Protein AF-A0A3Q1EG96-F1 (afdb_monomer_lite)

Secondary structure (DSSP, 8-state):
-PPPHHHHHHHHHHHHHHHHHHHHHHHHTT-TTHHHHHHHHHHHHHHHHHS------------STTEEEPPHHHHHHHHHHHHHHHHHHGGG-SS-HHHHHHHHHHHHHHHHHHHTT-EEE---THHHHHHHHHHHHHHHHHHHHHHHHHHHHHHHHHHHHHHHHHHHHHHHHHHHHHHHHHHHHHHHHHHHHHHHHHHHTS----------S---HHHHHHHHS-HHHHHHHHHHHHHHHHTSHHHHHHHHHHHHHHHHHHHHHHHT--

InterPro domains:
  IPR025212 Centromere protein Q [PF13094] (110-242)
  IPR025212 Centromere protein Q [PTHR31345] (56-263)

Structure (mmCIF, N/CA/C/O backbone):
data_AF-A0A3Q1EG96-F1
#
_entry.id   AF-A0A3Q1EG96-F1
#
loop_
_atom_site.group_PDB
_atom_site.id
_atom_site.type_symbol
_atom_site.label_atom_id
_atom_site.label_alt_id
_atom_site.label_comp_id
_atom_site.label_asym_id
_atom_site.label_entity_id
_atom_site.label_seq_id
_atom_site.pdbx_PDB_ins_code
_atom_site.Cartn_x
_atom_site.Cartn_y
_atom_site.Cartn_z
_atom_site.occupancy
_atom_site.B_iso_or_equiv
_atom_site.auth_seq_id
_atom_site.auth_comp_id
_atom_site.auth_asym_id
_atom_site.auth_atom_id
_atom_site.pdbx_PDB_model_num
ATOM 1 N N . MET A 1 1 ? 42.325 -22.793 -62.038 1.00 38.53 1 MET A N 1
ATOM 2 C CA . MET A 1 1 ? 40.953 -22.587 -61.518 1.00 38.53 1 MET A CA 1
ATOM 3 C C . MET A 1 1 ? 40.983 -21.529 -60.415 1.00 38.53 1 MET A C 1
ATOM 5 O O . MET A 1 1 ? 41.552 -21.807 -59.362 1.00 38.53 1 MET A O 1
ATOM 9 N N . PRO A 1 2 ? 40.472 -20.304 -60.641 1.00 40.88 2 PRO A N 1
ATOM 10 C CA . PRO A 1 2 ? 40.506 -19.242 -59.638 1.00 40.88 2 PRO A CA 1
ATOM 11 C C . PRO A 1 2 ? 39.458 -19.496 -58.541 1.00 40.88 2 PRO A C 1
ATOM 13 O O . PRO A 1 2 ? 38.281 -19.722 -58.816 1.00 40.88 2 PRO A O 1
ATOM 16 N N . ARG A 1 3 ? 39.907 -19.496 -57.282 1.00 44.97 3 ARG A N 1
ATOM 17 C CA . ARG A 1 3 ? 39.090 -19.759 -56.087 1.00 44.97 3 ARG A CA 1
ATOM 18 C C . ARG A 1 3 ? 38.140 -18.575 -55.834 1.00 44.97 3 ARG A C 1
ATOM 20 O O . ARG A 1 3 ? 38.565 -17.423 -55.861 1.00 44.97 3 ARG A O 1
ATOM 27 N N . ASN A 1 4 ? 36.857 -18.855 -55.593 1.00 40.12 4 ASN A N 1
ATOM 28 C CA . ASN A 1 4 ? 35.793 -17.854 -55.452 1.00 40.12 4 ASN A CA 1
ATOM 29 C C . ASN A 1 4 ? 36.088 -16.840 -54.306 1.00 40.12 4 ASN A C 1
ATOM 31 O O . ASN A 1 4 ? 36.227 -17.259 -53.150 1.00 40.12 4 ASN A O 1
ATOM 35 N N . PRO A 1 5 ? 36.129 -15.514 -54.567 1.00 45.25 5 PRO A N 1
ATOM 36 C CA . PRO A 1 5 ? 36.445 -14.479 -53.567 1.00 45.25 5 PRO A CA 1
ATOM 37 C C . PRO A 1 5 ? 35.467 -14.402 -52.384 1.00 45.25 5 PRO A C 1
ATOM 39 O O . PRO A 1 5 ? 35.817 -13.877 -51.324 1.00 45.25 5 PRO A O 1
ATOM 42 N N . GLN A 1 6 ? 34.241 -14.906 -52.558 1.00 42.41 6 GLN A N 1
ATOM 43 C CA . GLN A 1 6 ? 33.231 -15.023 -51.500 1.00 42.41 6 GLN A CA 1
ATOM 44 C C . GLN A 1 6 ? 33.576 -16.140 -50.510 1.00 42.41 6 GLN A C 1
ATOM 46 O O . GLN A 1 6 ? 33.341 -16.003 -49.312 1.00 42.41 6 GLN A O 1
ATOM 51 N N . GLN A 1 7 ? 34.185 -17.222 -50.996 1.00 41.88 7 GLN A N 1
ATOM 52 C CA . GLN A 1 7 ? 34.560 -18.370 -50.178 1.00 41.88 7 GLN A CA 1
ATOM 53 C C . GLN A 1 7 ? 35.776 -18.031 -49.312 1.00 41.88 7 GLN A C 1
ATOM 55 O O . GLN A 1 7 ? 35.733 -18.239 -48.110 1.00 41.88 7 GLN A O 1
ATOM 60 N N . HIS A 1 8 ? 36.775 -17.336 -49.869 1.00 41.62 8 HIS A N 1
ATOM 61 C CA . HIS A 1 8 ? 37.927 -16.838 -49.104 1.00 41.62 8 HIS A CA 1
ATOM 62 C C . HIS A 1 8 ? 37.542 -15.811 -48.014 1.00 41.62 8 HIS A C 1
ATOM 64 O O . HIS A 1 8 ? 38.165 -15.768 -46.956 1.00 41.62 8 HIS A O 1
ATOM 70 N N . ARG A 1 9 ? 36.492 -15.001 -48.233 1.00 50.91 9 ARG A N 1
ATOM 71 C CA . ARG A 1 9 ? 35.979 -14.045 -47.231 1.00 50.91 9 ARG A CA 1
ATOM 72 C C . ARG A 1 9 ? 35.114 -14.698 -46.152 1.00 50.91 9 ARG A C 1
ATOM 74 O O . ARG A 1 9 ? 35.244 -14.321 -44.992 1.00 50.91 9 ARG A O 1
ATOM 81 N N . ARG A 1 10 ? 34.291 -15.693 -46.502 1.00 45.78 10 ARG A N 1
ATOM 82 C CA . ARG A 1 10 ? 33.582 -16.525 -45.513 1.00 45.78 10 ARG A CA 1
ATOM 83 C C . ARG A 1 10 ? 34.555 -17.338 -44.669 1.00 45.78 10 ARG A C 1
ATOM 85 O O . ARG A 1 10 ? 34.335 -17.432 -43.469 1.00 45.78 10 ARG A O 1
ATOM 92 N N . GLU A 1 11 ? 35.637 -17.838 -45.269 1.00 44.84 11 GLU A N 1
ATOM 93 C CA . GLU A 1 11 ? 36.736 -18.470 -44.538 1.00 44.84 11 GLU A CA 1
ATOM 94 C C . GLU A 1 11 ? 37.363 -17.471 -43.567 1.00 44.84 11 GLU A C 1
ATOM 96 O O . GLU A 1 11 ? 37.440 -17.780 -42.396 1.00 44.84 11 GLU A O 1
ATOM 101 N N . LYS A 1 12 ? 37.695 -16.238 -43.980 1.00 48.66 12 LYS A N 1
ATOM 102 C CA . LYS A 1 12 ? 38.267 -15.228 -43.064 1.00 48.66 12 LYS A CA 1
ATOM 103 C C . LYS A 1 12 ? 37.341 -14.839 -41.913 1.00 48.66 12 LYS A C 1
ATOM 105 O O . LYS A 1 12 ? 37.818 -14.701 -40.795 1.00 48.66 12 LYS A O 1
ATOM 110 N N . VAL A 1 13 ? 36.039 -14.682 -42.161 1.00 47.59 13 VAL A N 1
ATOM 111 C CA . VAL A 1 13 ? 35.062 -14.382 -41.099 1.00 47.59 13 VAL A CA 1
ATOM 112 C C . VAL A 1 13 ? 34.868 -15.590 -40.186 1.00 47.59 13 VAL A C 1
ATOM 114 O O . VAL A 1 13 ? 34.828 -15.419 -38.976 1.00 47.59 13 VAL A O 1
ATOM 117 N N . ARG A 1 14 ? 34.826 -16.816 -40.725 1.00 46.44 14 ARG A N 1
ATOM 118 C CA . ARG A 1 14 ? 34.820 -18.036 -39.906 1.00 46.44 14 ARG A CA 1
ATOM 119 C C . ARG A 1 14 ? 36.108 -18.191 -39.117 1.00 46.44 14 ARG A C 1
ATOM 121 O O . ARG A 1 14 ? 36.025 -18.497 -37.945 1.00 46.44 14 ARG A O 1
ATOM 128 N N . THR A 1 15 ? 37.272 -17.938 -39.699 1.00 45.22 15 THR A N 1
ATOM 129 C CA . THR A 1 15 ? 38.565 -18.006 -39.015 1.00 45.22 15 THR A CA 1
ATOM 130 C C . THR A 1 15 ? 38.675 -16.920 -37.952 1.00 45.22 15 THR A C 1
ATOM 132 O O . THR A 1 15 ? 39.188 -17.207 -36.883 1.00 45.22 15 THR A O 1
ATOM 135 N N . ALA A 1 16 ? 38.150 -15.713 -38.180 1.00 47.41 16 ALA A N 1
ATOM 136 C CA . ALA A 1 16 ? 38.088 -14.658 -37.169 1.00 47.41 16 ALA A CA 1
ATOM 137 C C . ALA A 1 16 ? 37.092 -14.995 -36.049 1.00 47.41 16 ALA A C 1
ATOM 139 O O . ALA A 1 16 ? 37.403 -14.795 -34.882 1.00 47.41 16 ALA A O 1
ATOM 140 N N . LEU A 1 17 ? 35.937 -15.580 -36.379 1.00 44.88 17 LEU A N 1
ATOM 141 C CA . LEU A 1 17 ? 34.939 -16.030 -35.406 1.00 44.88 17 LEU A CA 1
ATOM 142 C C . LEU A 1 17 ? 35.443 -17.234 -34.595 1.00 44.88 17 LEU A C 1
ATOM 144 O O . LEU A 1 17 ? 35.243 -17.281 -33.390 1.00 44.88 17 LEU A O 1
ATOM 148 N N . VAL A 1 18 ? 36.143 -18.173 -35.236 1.00 48.72 18 VAL A N 1
ATOM 149 C CA . VAL A 1 18 ? 36.784 -19.336 -34.605 1.00 48.72 18 VAL A CA 1
ATOM 150 C C . VAL A 1 18 ? 38.008 -18.904 -33.804 1.00 48.72 18 VAL A C 1
ATOM 152 O O . VAL A 1 18 ? 38.218 -19.430 -32.723 1.00 48.72 18 VAL A O 1
ATOM 155 N N . ALA A 1 19 ? 38.783 -17.914 -34.252 1.00 45.88 19 ALA A N 1
ATOM 156 C CA . ALA A 1 19 ? 39.874 -17.333 -33.471 1.00 45.88 19 ALA A CA 1
ATOM 157 C C . ALA A 1 19 ? 39.336 -16.571 -32.254 1.00 45.88 19 ALA A C 1
ATOM 159 O O . ALA A 1 19 ? 39.845 -16.753 -31.155 1.00 45.88 19 ALA A O 1
ATOM 160 N N . PHE A 1 20 ? 38.252 -15.808 -32.412 1.00 45.97 20 PHE A N 1
ATOM 161 C CA . PHE A 1 20 ? 37.555 -15.155 -31.308 1.00 45.97 20 PHE A CA 1
ATOM 162 C C . PHE A 1 20 ? 36.972 -16.188 -30.336 1.00 45.97 20 PHE A C 1
ATOM 164 O O . PHE A 1 20 ? 37.129 -16.042 -29.128 1.00 45.97 20 PHE A O 1
ATOM 171 N N . GLN A 1 21 ? 36.378 -17.277 -30.831 1.00 46.53 21 GLN A N 1
ATOM 172 C CA . GLN A 1 21 ? 35.898 -18.382 -29.999 1.00 46.53 21 GLN A CA 1
ATOM 173 C C . GLN A 1 21 ? 37.042 -19.144 -29.316 1.00 46.53 21 GLN A C 1
ATOM 175 O O . GLN A 1 21 ? 36.914 -19.435 -28.137 1.00 46.53 21 GLN A O 1
ATOM 180 N N . CYS A 1 22 ? 38.170 -19.411 -29.981 1.00 37.94 22 CYS A N 1
ATOM 181 C CA . CYS A 1 22 ? 39.327 -20.122 -29.417 1.00 37.94 22 CYS A CA 1
ATOM 182 C C . CYS A 1 22 ? 40.116 -19.277 -28.406 1.00 37.94 22 CYS A C 1
ATOM 184 O O . CYS A 1 22 ? 40.551 -19.802 -27.380 1.00 37.94 22 CYS A O 1
ATOM 186 N N . SER A 1 23 ? 40.263 -17.971 -28.645 1.00 41.81 23 SER A N 1
ATOM 187 C CA . SER A 1 23 ? 40.834 -17.029 -27.674 1.00 41.81 23 SER A CA 1
ATOM 188 C C . SER A 1 23 ? 39.919 -16.856 -26.461 1.00 41.81 23 SER A C 1
ATOM 190 O O . SER A 1 23 ? 40.411 -16.801 -25.336 1.00 41.81 23 SER A O 1
ATOM 192 N N . ASN A 1 24 ? 38.597 -16.880 -26.661 1.00 42.44 24 ASN A N 1
ATOM 193 C CA . ASN A 1 24 ? 37.637 -16.932 -25.561 1.00 42.44 24 ASN A CA 1
ATOM 194 C C . ASN A 1 24 ? 37.626 -18.293 -24.853 1.00 42.44 24 ASN A C 1
ATOM 196 O O . ASN A 1 24 ? 37.459 -18.314 -23.642 1.00 42.44 24 ASN A O 1
ATOM 200 N N . LEU A 1 25 ? 37.869 -19.418 -25.539 1.00 40.25 25 LEU A N 1
ATOM 201 C CA . LEU A 1 25 ? 37.802 -20.766 -24.954 1.00 40.25 25 LEU A CA 1
ATOM 202 C C . LEU A 1 25 ? 38.850 -20.979 -23.855 1.00 40.25 25 LEU A C 1
ATOM 204 O O . LEU A 1 25 ? 38.574 -21.635 -22.851 1.00 40.25 25 LEU A O 1
ATOM 208 N N . LYS A 1 26 ? 40.023 -20.349 -23.993 1.00 41.91 26 LYS A N 1
ATOM 209 C CA . LYS A 1 26 ? 41.080 -20.381 -22.972 1.00 41.91 26 LYS A CA 1
ATOM 210 C C . LYS A 1 26 ? 40.700 -19.595 -21.704 1.00 41.91 26 LYS A C 1
ATOM 212 O O . LYS A 1 26 ? 41.147 -19.948 -20.618 1.00 41.91 26 LYS A O 1
ATOM 217 N N . TRP A 1 27 ? 39.812 -18.604 -21.824 1.00 39.16 27 TRP A N 1
ATOM 218 C CA . TRP A 1 27 ? 39.185 -17.885 -20.702 1.00 39.16 27 TRP A CA 1
ATOM 219 C C . TRP A 1 27 ? 37.895 -18.567 -20.198 1.00 39.16 27 TRP A C 1
ATOM 221 O O . TRP A 1 27 ? 37.571 -18.506 -19.012 1.00 39.16 27 TRP A O 1
ATOM 231 N N . MET A 1 28 ? 37.191 -19.280 -21.082 1.00 35.66 28 MET A N 1
ATOM 232 C CA . MET A 1 28 ? 35.937 -20.000 -20.827 1.00 35.66 28 MET A CA 1
ATOM 233 C C . MET A 1 28 ? 36.134 -21.196 -19.886 1.00 35.66 28 MET A C 1
ATOM 235 O O . MET A 1 28 ? 35.252 -21.495 -19.082 1.00 35.66 28 MET A O 1
ATOM 239 N N . ILE A 1 29 ? 37.313 -21.830 -19.923 1.00 41.72 29 ILE A N 1
ATOM 240 C CA . ILE A 1 29 ? 37.693 -22.909 -18.994 1.00 41.72 29 ILE A CA 1
ATOM 241 C C . ILE A 1 29 ? 37.923 -22.374 -17.567 1.00 41.72 29 ILE A C 1
ATOM 243 O O . ILE A 1 29 ? 37.699 -23.101 -16.603 1.00 41.72 29 ILE A O 1
ATOM 247 N N . CYS A 1 30 ? 38.278 -21.093 -17.399 1.00 41.34 30 CYS A N 1
ATOM 248 C CA . CYS A 1 30 ? 38.622 -20.536 -16.087 1.00 41.34 30 CYS A CA 1
ATOM 249 C C . CYS A 1 30 ? 37.442 -19.879 -15.344 1.00 41.34 30 CYS A C 1
ATOM 251 O O . CYS A 1 30 ? 37.567 -19.540 -14.167 1.00 41.34 30 CYS A O 1
ATOM 253 N N . SER A 1 31 ? 36.271 -19.684 -15.970 1.00 42.22 31 SER A N 1
ATOM 254 C CA . SER A 1 31 ? 35.147 -19.076 -15.248 1.00 42.22 31 SER A CA 1
ATOM 255 C C . SER A 1 31 ? 33.765 -19.337 -15.865 1.00 42.22 31 SER A C 1
ATOM 257 O O . SER A 1 31 ? 33.236 -18.547 -16.650 1.00 42.22 31 SER A O 1
ATOM 259 N N . LYS A 1 32 ? 33.122 -20.432 -15.431 1.00 37.28 32 LYS A N 1
ATOM 260 C CA . LYS A 1 32 ? 31.768 -20.872 -15.842 1.00 37.28 32 LYS A CA 1
ATOM 261 C C . LYS A 1 32 ? 30.668 -19.794 -15.743 1.00 37.28 32 LYS A C 1
ATOM 263 O O . LYS A 1 32 ? 29.665 -19.902 -16.439 1.00 37.28 32 LYS A O 1
ATOM 268 N N . ARG A 1 33 ? 30.836 -18.744 -14.924 1.00 43.88 33 ARG A N 1
ATOM 269 C CA . ARG A 1 33 ? 29.839 -17.663 -14.756 1.00 43.88 33 ARG A CA 1
ATOM 270 C C . ARG A 1 33 ? 29.886 -16.577 -15.838 1.00 43.88 33 ARG A C 1
ATOM 272 O O . ARG A 1 33 ? 28.854 -15.979 -16.122 1.00 43.88 33 ARG A O 1
ATOM 279 N N . TYR A 1 34 ? 31.032 -16.351 -16.481 1.00 47.06 34 TYR A N 1
ATOM 280 C CA . TYR A 1 34 ? 31.161 -15.313 -17.518 1.00 47.06 34 TYR A CA 1
ATOM 281 C C . TYR A 1 34 ? 30.605 -15.770 -18.870 1.00 47.06 34 TYR A C 1
ATOM 283 O O . TYR A 1 34 ? 30.192 -14.942 -19.678 1.00 47.06 34 TYR A O 1
ATOM 291 N N . CYS A 1 35 ? 30.509 -17.088 -19.072 1.00 44.16 35 CYS A N 1
ATOM 292 C CA . CYS A 1 35 ? 29.938 -17.686 -20.271 1.00 44.16 35 CYS A CA 1
ATOM 293 C C . CYS A 1 35 ? 28.463 -17.300 -20.452 1.00 44.16 35 CYS A C 1
ATOM 295 O O . CYS A 1 35 ? 28.059 -16.986 -21.560 1.00 44.16 35 CYS A O 1
ATOM 297 N N . LEU A 1 36 ? 27.670 -17.234 -19.377 1.00 48.78 36 LEU A N 1
ATOM 298 C CA . LEU A 1 36 ? 26.238 -16.918 -19.463 1.00 48.78 36 LEU A CA 1
ATOM 299 C C . LEU A 1 36 ? 25.965 -15.438 -19.758 1.00 48.78 36 LEU A C 1
ATOM 301 O O . LEU A 1 36 ? 25.051 -15.135 -20.516 1.00 48.78 36 LEU A O 1
ATOM 305 N N . LEU A 1 37 ? 26.773 -14.517 -19.222 1.00 50.84 37 LEU A N 1
ATOM 306 C CA . LEU A 1 37 ? 26.617 -13.080 -19.481 1.00 50.84 37 LEU A CA 1
ATOM 307 C C . LEU A 1 37 ? 27.059 -12.709 -20.895 1.00 50.84 37 LEU A C 1
ATOM 309 O O . LEU A 1 37 ? 26.336 -12.002 -21.589 1.00 50.84 37 LEU A O 1
ATOM 313 N N . PHE A 1 38 ? 28.196 -13.235 -21.358 1.00 47.66 38 PHE A N 1
ATOM 314 C CA . PHE A 1 38 ? 28.641 -13.001 -22.731 1.00 47.66 38 PHE A CA 1
ATOM 315 C C . PHE A 1 38 ? 27.724 -13.681 -23.746 1.00 47.66 38 PHE A C 1
ATOM 317 O O . PHE A 1 38 ? 27.437 -13.086 -24.776 1.00 47.66 38 PHE A O 1
ATOM 324 N N . HIS A 1 39 ? 27.208 -14.879 -23.453 1.00 48.75 39 HIS A N 1
ATOM 325 C CA . HIS A 1 39 ? 26.234 -15.538 -24.322 1.00 48.75 39 HIS A CA 1
ATOM 326 C C . HIS A 1 39 ? 24.882 -14.817 -24.307 1.00 48.75 39 HIS A C 1
ATOM 328 O O . HIS A 1 39 ? 24.279 -14.694 -25.360 1.00 48.75 39 HIS A O 1
ATOM 334 N N . SER A 1 40 ? 24.440 -14.269 -23.169 1.00 47.59 40 SER A N 1
ATOM 335 C CA . SER A 1 40 ? 23.206 -13.476 -23.072 1.00 47.59 40 SER A CA 1
ATOM 336 C C . SER A 1 40 ? 23.319 -12.134 -23.805 1.00 47.59 40 SER A C 1
ATOM 338 O O . SER A 1 40 ? 22.434 -11.785 -24.576 1.00 47.59 40 SER A O 1
ATOM 340 N N . ILE A 1 41 ? 24.442 -11.421 -23.668 1.00 51.97 41 ILE A N 1
ATOM 341 C CA . ILE A 1 41 ? 24.707 -10.170 -24.399 1.00 51.97 41 ILE A CA 1
ATOM 342 C C . ILE A 1 41 ? 24.905 -10.443 -25.898 1.00 51.97 41 ILE A C 1
ATOM 344 O O . ILE A 1 41 ? 24.392 -9.703 -26.734 1.00 51.97 41 ILE A O 1
ATOM 348 N N . PHE A 1 42 ? 25.595 -11.530 -26.259 1.00 48.16 42 PHE A N 1
ATOM 349 C CA . PHE A 1 42 ? 25.754 -11.958 -27.649 1.00 48.16 42 PHE A CA 1
ATOM 350 C C . PHE A 1 42 ? 24.418 -12.402 -28.256 1.00 48.16 42 PHE A C 1
ATOM 352 O O . PHE A 1 42 ? 24.117 -12.023 -29.380 1.00 48.16 42 PHE A O 1
ATOM 359 N N . LEU A 1 43 ? 23.575 -13.126 -27.514 1.00 50.97 43 LEU A N 1
ATOM 360 C CA . LEU A 1 43 ? 22.207 -13.447 -27.921 1.00 50.97 43 LEU A CA 1
ATOM 361 C C . LEU A 1 43 ? 21.375 -12.166 -28.050 1.00 50.97 43 LEU A C 1
ATOM 363 O O . LEU A 1 43 ? 20.716 -12.014 -29.060 1.00 50.97 43 LEU A O 1
ATOM 367 N N . LEU A 1 44 ? 21.452 -11.198 -27.136 1.00 50.59 44 LEU A N 1
ATOM 368 C CA . LEU A 1 44 ? 20.692 -9.940 -27.225 1.00 50.59 44 LEU A CA 1
ATOM 369 C C . LEU A 1 44 ? 21.128 -9.040 -28.396 1.00 50.59 44 LEU A C 1
ATOM 371 O O . LEU A 1 44 ? 20.282 -8.395 -29.012 1.00 50.59 44 LEU A O 1
ATOM 375 N N . LEU A 1 45 ? 22.420 -9.016 -28.736 1.00 51.44 45 LEU A N 1
ATOM 376 C CA . LEU A 1 45 ? 22.955 -8.214 -29.844 1.00 51.44 45 LEU A CA 1
ATOM 377 C C . LEU A 1 45 ? 22.867 -8.921 -31.206 1.00 51.44 45 LEU A C 1
ATOM 379 O O . LEU A 1 45 ? 22.701 -8.251 -32.224 1.00 51.44 45 LEU A O 1
ATOM 383 N N . PHE A 1 46 ? 22.959 -10.256 -31.246 1.00 44.16 46 PHE A N 1
ATOM 384 C CA . PHE A 1 46 ? 22.991 -11.032 -32.490 1.00 44.16 46 PHE A CA 1
ATOM 385 C C . PHE A 1 46 ? 21.732 -11.872 -32.769 1.00 44.16 46 PHE A C 1
ATOM 387 O O . PHE A 1 46 ? 21.576 -12.273 -33.919 1.00 44.16 46 PHE A O 1
ATOM 394 N N . LEU A 1 47 ? 20.782 -12.086 -31.838 1.00 41.56 47 LEU A N 1
ATOM 395 C CA . LEU A 1 47 ? 19.454 -12.639 -32.196 1.00 41.56 47 LEU A CA 1
ATOM 396 C C . LEU A 1 47 ? 18.783 -11.821 -33.299 1.00 41.56 47 LEU A C 1
ATOM 398 O O . LEU A 1 47 ? 18.317 -12.430 -34.258 1.00 41.56 47 LEU A O 1
ATOM 402 N N . PRO A 1 48 ? 18.768 -10.476 -33.241 1.00 42.03 48 PRO A N 1
ATOM 403 C CA . PRO A 1 48 ? 18.172 -9.680 -34.310 1.00 42.03 48 PRO A CA 1
ATOM 404 C C . PRO A 1 48 ? 18.936 -9.794 -35.638 1.00 42.03 48 PRO A C 1
ATOM 406 O O . PRO A 1 48 ? 18.380 -9.501 -36.690 1.00 42.03 48 PRO A O 1
ATOM 409 N N . LEU A 1 49 ? 20.209 -10.215 -35.600 1.00 38.28 49 LEU A N 1
ATOM 410 C CA . LEU A 1 49 ? 21.070 -10.364 -36.776 1.00 38.28 49 LEU A CA 1
ATOM 411 C C . LEU A 1 49 ? 21.023 -11.781 -37.381 1.00 38.28 49 LEU A C 1
ATOM 413 O O . LEU A 1 49 ? 21.309 -11.946 -38.564 1.00 38.28 49 LEU A O 1
ATOM 417 N N . ILE A 1 50 ? 20.687 -12.799 -36.579 1.00 34.09 50 ILE A N 1
ATOM 418 C CA . ILE A 1 50 ? 20.662 -14.219 -36.973 1.00 34.09 50 ILE A CA 1
ATOM 419 C C . ILE A 1 50 ? 19.220 -14.714 -37.214 1.00 34.09 50 ILE A C 1
ATOM 421 O O . ILE A 1 50 ? 19.025 -15.616 -38.026 1.00 34.09 50 ILE A O 1
ATOM 425 N N . ALA A 1 51 ? 18.201 -14.112 -36.585 1.00 30.72 51 ALA A N 1
ATOM 426 C CA . ALA A 1 51 ? 16.794 -14.515 -36.737 1.00 30.72 51 ALA A CA 1
ATOM 427 C C . ALA A 1 51 ? 16.150 -14.114 -38.084 1.00 30.72 51 ALA A C 1
ATOM 429 O O . ALA A 1 51 ? 15.055 -14.569 -38.397 1.00 30.72 51 ALA A O 1
ATOM 430 N N . GLU A 1 52 ? 16.836 -13.332 -38.919 1.00 42.50 52 GLU A N 1
ATOM 431 C CA . GLU A 1 52 ? 16.393 -12.941 -40.269 1.00 42.50 52 GLU A CA 1
ATOM 432 C C . GLU A 1 52 ? 17.123 -13.746 -41.364 1.00 42.50 52 GLU A C 1
ATOM 434 O O . GLU A 1 52 ? 17.642 -13.211 -42.342 1.00 42.50 52 GLU A O 1
ATOM 439 N N . VAL A 1 53 ? 17.182 -15.073 -41.213 1.00 32.94 53 VAL A N 1
ATOM 440 C CA . VAL A 1 53 ? 17.502 -15.977 -42.332 1.00 32.94 53 VAL A CA 1
ATOM 441 C C . VAL A 1 53 ? 16.416 -17.045 -42.440 1.00 32.94 53 VAL A C 1
ATOM 443 O O . VAL A 1 53 ? 16.610 -18.205 -42.091 1.00 32.94 53 VAL A O 1
ATOM 446 N N . SER A 1 54 ? 15.252 -16.645 -42.959 1.00 29.86 54 SER A N 1
ATOM 447 C CA . SER A 1 54 ? 14.337 -17.588 -43.615 1.00 29.86 54 SER A CA 1
ATOM 448 C C . SER A 1 54 ? 14.843 -17.890 -45.035 1.00 29.86 54 SER A C 1
ATOM 450 O O . SER A 1 54 ? 15.264 -16.967 -45.742 1.00 29.86 54 SER A O 1
ATOM 452 N N . PRO A 1 55 ? 14.817 -19.154 -45.498 1.00 36.38 55 PRO A N 1
ATOM 453 C CA . PRO A 1 55 ? 15.379 -19.539 -46.784 1.00 36.38 55 PRO A CA 1
ATOM 454 C C . PRO A 1 55 ? 14.377 -19.214 -47.896 1.00 36.38 55 PRO A C 1
ATOM 456 O O . PRO A 1 55 ? 13.615 -20.072 -48.330 1.00 36.38 55 PRO A O 1
ATOM 459 N N . SER A 1 56 ? 14.368 -17.973 -48.383 1.00 31.80 56 SER A N 1
ATOM 460 C CA . SER A 1 56 ? 13.692 -17.665 -49.647 1.00 31.80 56 SER A CA 1
ATOM 461 C C . SER A 1 56 ? 14.709 -17.615 -50.792 1.00 31.80 56 SER A C 1
ATOM 463 O O . SER A 1 56 ? 15.650 -16.827 -50.786 1.00 31.80 56 SER A O 1
ATOM 465 N N . VAL A 1 57 ? 14.532 -18.571 -51.711 1.00 31.66 57 VAL A N 1
ATOM 466 C CA . VAL A 1 57 ? 14.931 -18.668 -53.130 1.00 31.66 57 VAL A CA 1
ATOM 467 C C . VAL A 1 57 ? 16.067 -17.737 -53.615 1.00 31.66 57 VAL A C 1
ATOM 469 O O . VAL A 1 57 ? 15.951 -16.513 -53.535 1.00 31.66 57 VAL A O 1
ATOM 472 N N . PRO A 1 58 ? 17.133 -18.271 -54.255 1.00 34.75 58 PRO A N 1
ATOM 473 C CA . PRO A 1 58 ? 18.313 -17.497 -54.626 1.00 34.75 58 PRO A CA 1
ATOM 474 C C . PRO A 1 58 ? 18.036 -16.581 -55.828 1.00 34.75 58 PRO A C 1
ATOM 476 O O . PRO A 1 58 ? 18.330 -16.914 -56.975 1.00 34.75 58 PRO A O 1
ATOM 479 N N . LYS A 1 59 ? 17.521 -15.374 -55.581 1.00 35.19 59 LYS A N 1
ATOM 480 C CA . LYS A 1 59 ? 17.612 -14.285 -56.557 1.00 35.19 59 LYS A CA 1
ATOM 481 C C . LYS A 1 59 ? 18.986 -13.641 -56.431 1.00 35.19 59 LYS A C 1
ATOM 483 O O . LYS A 1 59 ? 19.323 -13.010 -55.433 1.00 35.19 59 LYS A O 1
ATOM 488 N N . LYS A 1 60 ? 19.790 -13.846 -57.473 1.00 42.22 60 LYS A N 1
ATOM 489 C CA . LYS A 1 60 ? 21.137 -13.309 -57.689 1.00 42.22 60 LYS A CA 1
ATOM 490 C C . LYS A 1 60 ? 21.079 -11.777 -57.789 1.00 42.22 60 LYS A C 1
ATOM 492 O O . LYS A 1 60 ? 21.137 -11.215 -58.877 1.00 42.22 60 LYS A O 1
ATOM 497 N N . VAL A 1 61 ? 20.919 -11.091 -56.660 1.00 37.69 61 VAL A N 1
ATOM 498 C CA . VAL A 1 61 ? 20.978 -9.629 -56.601 1.00 37.69 61 VAL A CA 1
ATOM 499 C C . VAL A 1 61 ? 22.446 -9.221 -56.544 1.00 37.69 61 VAL A C 1
ATOM 501 O O . VAL A 1 61 ? 23.188 -9.631 -55.652 1.00 37.69 61 VAL A O 1
ATOM 504 N N . LYS A 1 62 ? 22.859 -8.407 -57.520 1.00 44.22 62 LYS A N 1
ATOM 505 C CA . LYS A 1 62 ? 24.095 -7.615 -57.518 1.00 44.22 62 LYS A CA 1
ATOM 506 C C . LYS A 1 62 ? 24.075 -6.673 -56.300 1.00 44.22 62 LYS A C 1
ATOM 508 O O . LYS A 1 62 ? 23.724 -5.510 -56.409 1.00 44.22 62 LYS A O 1
ATOM 513 N N . ALA A 1 63 ? 24.371 -7.197 -55.114 1.00 45.84 63 ALA A N 1
ATOM 514 C CA . ALA A 1 63 ? 24.279 -6.490 -53.835 1.00 45.84 63 ALA A CA 1
ATOM 515 C C . ALA A 1 63 ? 25.665 -6.142 -53.272 1.00 45.84 63 ALA A C 1
ATOM 517 O O . ALA A 1 63 ? 25.865 -6.153 -52.060 1.00 45.84 63 ALA A O 1
ATOM 518 N N . GLN A 1 64 ? 26.649 -5.901 -54.141 1.00 48.06 64 GLN A N 1
ATOM 519 C CA . GLN A 1 64 ? 28.017 -5.594 -53.719 1.00 48.06 64 GLN A CA 1
ATOM 520 C C . GLN A 1 64 ? 28.292 -4.078 -53.646 1.00 48.06 64 GLN A C 1
ATOM 522 O O . GLN A 1 64 ? 29.211 -3.682 -52.935 1.00 48.06 64 GLN A O 1
ATOM 527 N N . ASP A 1 65 ? 27.454 -3.239 -54.269 1.00 49.00 65 ASP A N 1
ATOM 528 C CA . ASP A 1 65 ? 27.725 -1.797 -54.433 1.00 49.00 65 ASP A CA 1
ATOM 529 C C . ASP A 1 65 ? 27.210 -0.885 -53.300 1.00 49.00 65 ASP A C 1
ATOM 531 O O . ASP A 1 65 ? 27.591 0.278 -53.241 1.00 49.00 65 ASP A O 1
ATOM 535 N N . ASN A 1 66 ? 26.411 -1.386 -52.346 1.00 60.59 66 ASN A N 1
ATOM 536 C CA . ASN A 1 66 ? 25.780 -0.551 -51.300 1.00 60.59 66 ASN A CA 1
ATOM 537 C C . ASN A 1 66 ? 26.250 -0.854 -49.861 1.00 60.59 66 ASN A C 1
ATOM 539 O O . ASN A 1 66 ? 25.524 -0.606 -48.894 1.00 60.59 66 ASN A O 1
ATOM 543 N N . TRP A 1 67 ? 27.447 -1.418 -49.699 1.00 71.25 67 TRP A N 1
ATOM 544 C CA . TRP A 1 67 ? 28.035 -1.685 -48.381 1.00 71.25 67 TRP A CA 1
ATOM 545 C C . TRP A 1 67 ? 28.834 -0.470 -47.919 1.00 71.25 67 TRP A C 1
ATOM 547 O O . TRP A 1 67 ? 29.834 -0.110 -48.542 1.00 71.25 67 TRP A O 1
ATOM 557 N N . LYS A 1 68 ? 28.402 0.155 -46.824 1.00 69.56 68 LYS A N 1
ATOM 558 C CA . LYS A 1 68 ? 29.060 1.332 -46.247 1.00 69.56 68 LYS A CA 1
ATOM 559 C C . LYS A 1 68 ? 29.886 0.911 -45.033 1.00 69.56 68 LYS A C 1
ATOM 561 O O . LYS A 1 68 ? 29.587 -0.091 -44.387 1.00 69.56 68 LYS A O 1
ATOM 566 N N . LEU A 1 69 ? 30.956 1.649 -44.745 1.00 76.19 69 LEU A N 1
ATOM 567 C CA . LEU A 1 69 ? 31.652 1.521 -43.461 1.00 76.19 69 LEU A CA 1
ATOM 568 C C . LEU A 1 69 ? 30.666 1.807 -42.325 1.00 76.19 69 LEU A C 1
ATOM 570 O O . LEU A 1 69 ? 29.718 2.576 -42.521 1.00 76.19 69 LEU A O 1
ATOM 574 N N . ILE A 1 70 ? 30.881 1.186 -41.163 1.00 74.19 70 ILE A N 1
ATOM 575 C CA . ILE A 1 70 ? 30.044 1.446 -39.989 1.00 74.19 70 ILE A CA 1
ATOM 576 C C . ILE A 1 70 ? 30.022 2.964 -39.722 1.00 74.19 70 ILE A C 1
ATOM 578 O O . ILE A 1 70 ? 31.086 3.581 -39.601 1.00 74.19 70 ILE A O 1
ATOM 582 N N . PRO A 1 71 ? 28.833 3.592 -39.651 1.00 76.12 71 PRO A N 1
ATOM 583 C CA . PRO A 1 71 ? 28.720 5.002 -39.311 1.00 76.12 71 PRO A CA 1
ATOM 584 C C . PRO A 1 71 ? 29.339 5.289 -37.939 1.00 76.12 71 PRO A C 1
ATOM 586 O O . PRO A 1 71 ? 29.121 4.538 -36.988 1.00 76.12 71 PRO A O 1
ATOM 589 N N . ARG A 1 72 ? 30.052 6.416 -37.807 1.00 77.12 72 ARG A N 1
ATOM 590 C CA . ARG A 1 72 ? 30.651 6.844 -36.527 1.00 77.12 72 ARG A CA 1
ATOM 591 C C . ARG A 1 72 ? 29.674 6.816 -35.339 1.00 77.12 72 ARG A C 1
ATOM 593 O O . ARG A 1 72 ? 30.077 6.291 -34.308 1.00 77.12 72 ARG A O 1
ATOM 600 N N . PRO A 1 73 ? 28.403 7.258 -35.465 1.00 76.69 73 PRO A N 1
ATOM 601 C CA . PRO A 1 73 ? 27.445 7.184 -34.358 1.00 76.69 73 PRO A CA 1
ATOM 602 C C . PRO A 1 73 ? 27.207 5.760 -33.840 1.00 76.69 73 PRO A C 1
ATOM 604 O O . PRO A 1 73 ? 27.049 5.557 -32.641 1.00 76.69 73 PRO A O 1
ATOM 607 N N . SER A 1 74 ? 27.224 4.757 -34.722 1.00 75.25 74 SER A N 1
ATOM 608 C CA . SER A 1 74 ? 27.070 3.352 -34.335 1.00 75.25 74 SER A CA 1
ATOM 609 C C . SER A 1 74 ? 28.303 2.819 -33.600 1.00 75.25 74 SER A C 1
ATOM 611 O O . SER A 1 74 ? 28.160 2.025 -32.676 1.00 75.25 74 SER A O 1
ATOM 613 N N . ILE A 1 75 ? 29.504 3.279 -33.970 1.00 80.69 75 ILE A N 1
ATOM 614 C CA . ILE A 1 75 ? 30.754 2.950 -33.263 1.00 80.69 75 ILE A CA 1
ATOM 615 C C . ILE A 1 75 ? 30.747 3.579 -31.866 1.00 80.69 75 ILE A C 1
ATOM 617 O O . ILE A 1 75 ? 31.053 2.896 -30.897 1.00 80.69 75 ILE A O 1
ATOM 621 N N . THR A 1 76 ? 30.327 4.841 -31.744 1.00 82.31 76 THR A N 1
ATOM 622 C CA . THR A 1 76 ? 30.199 5.529 -30.449 1.00 82.31 76 THR A CA 1
ATOM 623 C C . THR A 1 76 ? 29.154 4.870 -29.544 1.00 82.31 76 THR A C 1
ATOM 625 O O . THR A 1 76 ? 29.376 4.720 -28.344 1.00 82.31 76 THR A O 1
ATOM 628 N N . ALA A 1 77 ? 28.027 4.420 -30.105 1.00 77.94 77 ALA A N 1
ATOM 629 C CA . ALA A 1 77 ? 27.027 3.663 -29.352 1.00 77.94 77 ALA A CA 1
ATOM 630 C C . ALA A 1 77 ? 27.589 2.322 -28.847 1.00 77.94 77 ALA A C 1
ATOM 632 O O . ALA A 1 77 ? 27.389 1.963 -27.689 1.00 77.94 77 ALA A O 1
ATOM 633 N N . LEU A 1 78 ? 28.331 1.604 -29.696 1.00 81.31 78 LEU A N 1
ATOM 634 C CA . LEU A 1 78 ? 29.000 0.357 -29.326 1.00 81.31 78 LEU A CA 1
ATOM 635 C C . LEU A 1 78 ? 30.047 0.577 -28.227 1.00 81.31 78 LEU A C 1
ATOM 637 O O . LEU A 1 78 ? 30.096 -0.194 -27.274 1.00 81.31 78 LEU A O 1
ATOM 641 N N . GLU A 1 79 ? 30.829 1.650 -28.323 1.00 86.56 79 GLU A N 1
ATOM 642 C CA . GLU A 1 79 ? 31.779 2.064 -27.290 1.00 86.56 79 GLU A CA 1
ATOM 643 C C . GLU A 1 79 ? 31.082 2.309 -25.947 1.00 86.56 79 GLU A C 1
ATOM 645 O O . GLU A 1 79 ? 31.481 1.721 -24.946 1.00 86.56 79 GLU A O 1
ATOM 650 N N . SER A 1 80 ? 29.978 3.065 -25.944 1.00 84.75 80 SER A N 1
ATOM 651 C CA . SER A 1 80 ? 29.201 3.348 -24.728 1.00 84.75 80 SER A CA 1
ATOM 652 C C . SER A 1 80 ? 28.636 2.075 -24.084 1.00 84.75 80 SER A C 1
ATOM 654 O O . SER A 1 80 ? 28.669 1.920 -22.865 1.00 84.75 80 SER A O 1
ATOM 656 N N . ILE A 1 81 ? 28.147 1.128 -24.892 1.00 82.62 81 ILE A N 1
ATOM 657 C CA . ILE A 1 81 ? 27.657 -0.172 -24.404 1.00 82.62 81 ILE A CA 1
ATOM 658 C C . ILE A 1 81 ? 28.800 -0.985 -23.783 1.00 82.62 81 ILE A C 1
ATOM 660 O O . ILE A 1 81 ? 28.626 -1.585 -22.720 1.00 82.62 81 ILE A O 1
ATOM 664 N N . MET A 1 82 ? 29.970 -1.012 -24.426 1.00 81.88 82 MET A N 1
ATOM 665 C CA . MET A 1 82 ? 31.141 -1.720 -23.907 1.00 81.88 82 MET A CA 1
ATOM 666 C C . MET A 1 82 ? 31.665 -1.081 -22.620 1.00 81.88 82 MET A C 1
ATOM 668 O O . MET A 1 82 ? 32.009 -1.810 -21.695 1.00 81.88 82 MET A O 1
ATOM 672 N N . ASP A 1 83 ? 31.656 0.247 -22.517 1.00 85.56 83 ASP A N 1
ATOM 673 C CA . ASP A 1 83 ? 32.032 0.962 -21.296 1.00 85.56 83 ASP A CA 1
ATOM 674 C C . ASP A 1 83 ? 31.096 0.628 -20.132 1.00 85.56 83 ASP A C 1
ATOM 676 O O . ASP A 1 83 ? 31.563 0.302 -19.039 1.00 85.56 83 ASP A O 1
ATOM 680 N N . LEU A 1 84 ? 29.782 0.596 -20.370 1.00 83.38 84 LEU A N 1
ATOM 681 C CA . LEU A 1 84 ? 28.808 0.154 -19.369 1.00 83.38 84 LEU A CA 1
ATOM 682 C C . LEU A 1 84 ? 29.025 -1.310 -18.960 1.00 83.38 84 LEU A C 1
ATOM 684 O O . LEU A 1 84 ? 28.952 -1.635 -17.775 1.00 83.38 84 LEU A O 1
ATOM 688 N N . ALA A 1 85 ? 29.339 -2.196 -19.908 1.00 78.62 85 ALA A N 1
ATOM 689 C CA . ALA A 1 85 ? 29.634 -3.598 -19.615 1.00 78.62 85 ALA A CA 1
ATOM 690 C C . ALA A 1 85 ? 30.924 -3.763 -18.791 1.00 78.62 85 ALA A C 1
ATOM 692 O O . ALA A 1 85 ? 30.974 -4.581 -17.868 1.00 78.62 85 ALA A O 1
ATOM 693 N N . ILE A 1 86 ? 31.961 -2.972 -19.072 1.00 82.19 86 ILE A N 1
ATOM 694 C CA . ILE A 1 86 ? 33.192 -2.939 -18.272 1.00 82.19 86 ILE A CA 1
ATOM 695 C C . ILE A 1 86 ? 32.868 -2.439 -16.858 1.00 82.19 86 ILE A C 1
ATOM 697 O O . ILE A 1 86 ? 33.178 -3.122 -15.883 1.00 82.19 86 ILE A O 1
ATOM 701 N N . LEU A 1 87 ? 32.152 -1.321 -16.724 1.00 82.19 87 LEU A N 1
ATOM 702 C CA . LEU A 1 87 ? 31.752 -0.775 -15.422 1.00 82.19 87 LEU A CA 1
ATOM 703 C C . LEU A 1 87 ? 30.887 -1.743 -14.606 1.00 82.19 87 LEU A C 1
ATOM 705 O O . LEU A 1 87 ? 31.066 -1.836 -13.396 1.00 82.19 87 LEU A O 1
ATOM 709 N N . ALA A 1 88 ? 30.001 -2.505 -15.247 1.00 81.12 88 ALA A N 1
ATOM 710 C CA . ALA A 1 88 ? 29.185 -3.513 -14.576 1.00 81.12 88 ALA A CA 1
ATOM 711 C C . ALA A 1 88 ? 29.997 -4.746 -14.140 1.00 81.12 88 ALA A C 1
ATOM 713 O O . ALA A 1 88 ? 29.654 -5.389 -13.149 1.00 81.12 88 ALA A O 1
ATOM 714 N N . THR A 1 89 ? 31.077 -5.085 -14.853 1.00 75.19 89 THR A N 1
ATOM 715 C CA . THR A 1 89 ? 31.877 -6.300 -14.605 1.00 75.19 89 THR A CA 1
ATOM 716 C C . THR A 1 89 ? 33.028 -6.106 -13.617 1.00 75.19 89 THR A C 1
ATOM 718 O O . THR A 1 89 ? 33.402 -7.059 -12.928 1.00 75.19 89 THR A O 1
ATOM 721 N N . LEU A 1 90 ? 33.568 -4.892 -13.485 1.00 76.19 90 LEU A N 1
ATOM 722 C CA . LEU A 1 90 ? 34.662 -4.581 -12.555 1.00 76.19 90 LEU A CA 1
ATOM 723 C C . LEU A 1 90 ? 34.315 -4.782 -11.064 1.00 76.19 90 LEU A C 1
ATOM 725 O O . LEU A 1 90 ? 35.151 -5.328 -10.337 1.00 76.19 90 LEU A O 1
ATOM 729 N N . PRO A 1 91 ? 33.113 -4.423 -10.569 1.00 75.56 91 PRO A N 1
ATOM 730 C CA . PRO A 1 91 ? 32.726 -4.649 -9.175 1.00 75.56 91 PRO A CA 1
ATOM 731 C C . PRO A 1 91 ? 32.641 -6.131 -8.791 1.00 75.56 91 PRO A C 1
ATOM 733 O O . PRO A 1 91 ? 32.834 -6.472 -7.627 1.00 75.56 91 PRO A O 1
ATOM 736 N N . LEU A 1 92 ? 32.398 -7.018 -9.764 1.00 73.69 92 LEU A N 1
ATOM 737 C CA . LEU A 1 92 ? 32.302 -8.468 -9.557 1.00 73.69 92 LEU A CA 1
ATOM 738 C C . LEU A 1 92 ? 33.672 -9.139 -9.333 1.00 73.69 92 LEU A C 1
ATOM 740 O O . LEU A 1 92 ? 33.725 -10.309 -8.947 1.00 73.69 92 LEU A O 1
ATOM 744 N N . ARG A 1 93 ? 34.787 -8.430 -9.560 1.00 68.06 93 ARG A N 1
ATOM 745 C CA . ARG A 1 93 ? 36.150 -8.928 -9.317 1.00 68.06 93 ARG A CA 1
ATOM 746 C C . ARG A 1 93 ? 36.612 -8.564 -7.902 1.00 68.06 93 ARG A C 1
ATOM 748 O O . ARG A 1 93 ? 36.622 -7.394 -7.522 1.00 68.06 93 ARG A O 1
ATOM 755 N N . ARG A 1 94 ? 36.999 -9.581 -7.116 1.00 61.72 94 ARG A N 1
ATOM 756 C CA . ARG A 1 94 ? 37.437 -9.432 -5.711 1.00 61.72 94 ARG A CA 1
ATOM 757 C C . ARG A 1 94 ? 38.873 -8.905 -5.562 1.00 61.72 94 ARG A C 1
ATOM 759 O O . ARG A 1 94 ? 39.162 -8.284 -4.547 1.00 61.72 94 ARG A O 1
ATOM 766 N N . THR A 1 95 ? 39.739 -9.090 -6.559 1.00 63.31 95 THR A N 1
ATOM 767 C CA . THR A 1 95 ? 41.150 -8.649 -6.569 1.00 63.31 95 THR A CA 1
ATOM 768 C C . THR A 1 95 ? 41.542 -8.099 -7.952 1.00 63.31 95 THR A C 1
ATOM 770 O O . THR A 1 95 ? 40.882 -8.413 -8.940 1.00 63.31 95 THR A O 1
ATOM 773 N N . GLU A 1 96 ? 42.568 -7.233 -8.012 1.00 66.56 96 GLU A N 1
ATOM 774 C CA . GLU A 1 96 ? 43.198 -6.711 -9.254 1.00 66.56 96 GLU A CA 1
ATOM 775 C C . GLU A 1 96 ? 42.257 -5.988 -10.243 1.00 66.56 96 GLU A C 1
ATOM 777 O O . GLU A 1 96 ? 42.323 -6.141 -11.467 1.00 66.56 96 GLU A O 1
ATOM 782 N N . LYS A 1 97 ? 41.379 -5.126 -9.712 1.00 76.44 97 LYS A N 1
ATOM 783 C CA . LYS A 1 97 ? 40.415 -4.341 -10.509 1.00 76.44 97 LYS A CA 1
ATOM 784 C C . LYS A 1 97 ? 41.081 -3.452 -11.566 1.00 76.44 97 LYS A C 1
ATOM 786 O O . LYS A 1 97 ? 40.578 -3.360 -12.679 1.00 76.44 97 LYS A O 1
ATOM 791 N N . LYS A 1 98 ? 42.213 -2.824 -11.227 1.00 79.50 98 LYS A N 1
ATOM 792 C CA . LYS A 1 98 ? 42.921 -1.879 -12.108 1.00 79.50 98 LYS A CA 1
ATOM 793 C C . LYS A 1 98 ? 43.544 -2.571 -13.325 1.00 79.50 98 LYS A C 1
ATOM 795 O O . LYS A 1 98 ? 43.406 -2.083 -14.438 1.00 79.50 98 LYS A O 1
ATOM 800 N N . GLU A 1 99 ? 44.173 -3.725 -13.122 1.00 79.81 99 GLU A N 1
ATOM 801 C CA . GLU A 1 99 ? 44.776 -4.515 -14.202 1.00 79.81 99 GLU A CA 1
ATOM 802 C C . GLU A 1 99 ? 43.708 -5.152 -15.101 1.00 79.81 99 GLU A C 1
ATOM 804 O O . GLU A 1 99 ? 43.802 -5.101 -16.327 1.00 79.81 99 GLU A O 1
ATOM 809 N N . SER A 1 100 ? 42.625 -5.653 -14.498 1.00 79.88 100 SER A N 1
ATOM 810 C CA . SER A 1 100 ? 41.469 -6.165 -15.243 1.00 79.88 100 SER A CA 1
ATOM 811 C C . SER A 1 100 ? 40.808 -5.078 -16.097 1.00 79.88 100 SER A C 1
ATOM 813 O O . SER A 1 100 ? 40.428 -5.338 -17.236 1.00 79.88 100 SER A O 1
ATOM 815 N N . GLN A 1 101 ? 40.683 -3.857 -15.571 1.00 82.19 101 GLN A N 1
ATOM 816 C CA . GLN A 1 101 ? 40.143 -2.716 -16.308 1.00 82.19 101 GLN A CA 1
ATOM 817 C C . GLN A 1 101 ? 41.034 -2.324 -17.486 1.00 82.19 101 GLN A C 1
ATOM 819 O O . GLN A 1 101 ? 40.524 -2.133 -18.587 1.00 82.19 101 GLN A O 1
ATOM 824 N N . GLU A 1 102 ? 42.349 -2.256 -17.278 1.00 86.00 102 GLU A N 1
ATOM 825 C CA . GLU A 1 102 ? 43.307 -1.956 -18.344 1.00 86.00 102 GLU A CA 1
ATOM 826 C C . GLU A 1 102 ? 43.219 -2.991 -19.472 1.00 86.00 102 GLU A C 1
ATOM 828 O O . GLU A 1 102 ? 43.085 -2.646 -20.646 1.00 86.00 102 GLU A O 1
ATOM 833 N N . HIS A 1 103 ? 43.176 -4.277 -19.118 1.00 81.81 103 HIS A N 1
ATOM 834 C CA . HIS A 1 103 ? 43.045 -5.351 -20.096 1.00 81.81 103 HIS A CA 1
ATOM 835 C C . HIS A 1 103 ? 41.730 -5.274 -20.889 1.00 81.81 103 HIS A C 1
ATOM 837 O O . HIS A 1 103 ? 41.727 -5.405 -22.117 1.00 81.81 103 HIS A O 1
ATOM 843 N N . LEU A 1 104 ? 40.609 -5.019 -20.207 1.00 83.94 104 LEU A N 1
ATOM 844 C CA . LEU A 1 104 ? 39.302 -4.848 -20.846 1.00 83.94 104 LEU A CA 1
ATOM 845 C C . LEU A 1 104 ? 39.273 -3.627 -21.776 1.00 83.94 104 LEU A C 1
ATOM 847 O O . LEU A 1 104 ? 38.723 -3.718 -22.874 1.00 83.94 104 LEU A O 1
ATOM 851 N N . ASN A 1 105 ? 39.915 -2.524 -21.389 1.00 86.38 105 ASN A N 1
ATOM 852 C CA . ASN A 1 105 ? 40.025 -1.319 -22.210 1.00 86.38 105 ASN A CA 1
ATOM 853 C C . ASN A 1 105 ? 40.867 -1.550 -23.471 1.00 86.38 105 ASN A C 1
ATOM 855 O O . ASN A 1 105 ? 40.478 -1.124 -24.559 1.00 86.38 105 ASN A O 1
ATOM 859 N N . ILE A 1 106 ? 41.984 -2.277 -23.364 1.00 84.50 106 ILE A N 1
ATOM 860 C CA . ILE A 1 106 ? 42.804 -2.654 -24.524 1.00 84.50 106 ILE A CA 1
ATOM 861 C C . ILE A 1 106 ? 41.982 -3.498 -25.507 1.00 84.50 106 ILE A C 1
ATOM 863 O O . ILE A 1 106 ? 42.001 -3.246 -26.716 1.00 84.50 106 ILE A O 1
ATOM 867 N N . MET A 1 107 ? 41.220 -4.474 -25.003 1.00 82.00 107 MET A N 1
ATOM 868 C CA . MET A 1 107 ? 40.340 -5.294 -25.841 1.00 82.00 107 MET A CA 1
ATOM 869 C C . MET A 1 107 ? 39.213 -4.476 -26.474 1.00 82.00 107 MET A C 1
ATOM 871 O O . MET A 1 107 ? 38.952 -4.648 -27.666 1.00 82.00 107 MET A O 1
ATOM 875 N N . LYS A 1 108 ? 38.593 -3.559 -25.716 1.00 85.19 108 LYS A N 1
ATOM 876 C CA . LYS A 1 108 ? 37.588 -2.613 -26.223 1.00 85.19 108 LYS A CA 1
ATOM 877 C C . LYS A 1 108 ? 38.140 -1.838 -27.414 1.00 85.19 108 LYS A C 1
ATOM 879 O O . LYS A 1 108 ? 37.563 -1.882 -28.496 1.00 85.19 108 LYS A O 1
ATOM 884 N N . ASN A 1 109 ? 39.293 -1.197 -27.242 1.00 86.69 109 ASN A N 1
ATOM 885 C CA . ASN A 1 109 ? 39.898 -0.349 -28.267 1.00 86.69 109 ASN A CA 1
ATOM 886 C C . ASN A 1 109 ? 40.279 -1.143 -29.524 1.00 86.69 109 ASN A C 1
ATOM 888 O O . ASN A 1 109 ? 40.026 -0.690 -30.641 1.00 86.69 109 ASN A O 1
ATOM 892 N N . ARG A 1 110 ? 40.826 -2.355 -29.362 1.00 84.88 110 ARG A N 1
ATOM 893 C CA . ARG A 1 110 ? 41.147 -3.239 -30.492 1.00 84.88 110 ARG A CA 1
ATOM 894 C C . ARG A 1 110 ? 39.895 -3.645 -31.267 1.00 84.88 110 ARG A C 1
ATOM 896 O O . ARG A 1 110 ? 39.880 -3.572 -32.492 1.00 84.88 110 ARG A O 1
ATOM 903 N N . PHE A 1 111 ? 38.843 -4.035 -30.558 1.00 81.06 111 PHE A N 1
ATOM 904 C CA . PHE A 1 111 ? 37.584 -4.439 -31.170 1.00 81.06 111 PHE A CA 1
ATOM 905 C C . PHE A 1 111 ? 36.892 -3.277 -31.895 1.00 81.06 111 PHE A C 1
ATOM 907 O O . PHE A 1 111 ? 36.430 -3.447 -33.023 1.00 81.06 111 PHE A O 1
ATOM 914 N N . LEU A 1 112 ? 36.874 -2.079 -31.303 1.00 83.00 112 LEU A N 1
ATOM 915 C CA . LEU A 1 112 ? 36.331 -0.882 -31.950 1.00 83.00 112 LEU A CA 1
ATOM 916 C C . LEU A 1 112 ? 37.122 -0.509 -33.214 1.00 83.00 112 LEU A C 1
ATOM 918 O O . LEU A 1 112 ? 36.520 -0.139 -34.223 1.00 83.00 112 LEU A O 1
ATOM 922 N N . ALA A 1 113 ? 38.450 -0.671 -33.201 1.00 83.81 113 ALA A N 1
ATOM 923 C CA . ALA A 1 113 ? 39.300 -0.440 -34.369 1.00 83.81 113 ALA A CA 1
ATOM 924 C C . ALA A 1 113 ? 39.024 -1.430 -35.515 1.00 83.81 113 ALA A C 1
ATOM 926 O O . ALA A 1 113 ? 39.052 -1.042 -36.686 1.00 83.81 113 ALA A O 1
ATOM 927 N N . GLU A 1 114 ? 38.726 -2.692 -35.198 1.00 78.44 114 GLU A N 1
ATOM 928 C CA . GLU A 1 114 ? 38.286 -3.684 -36.186 1.00 78.44 114 GLU A CA 1
ATOM 929 C C . GL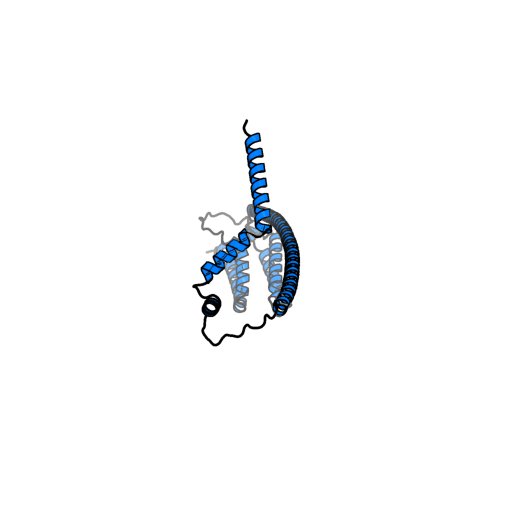U A 1 114 ? 36.883 -3.357 -36.711 1.00 78.44 114 GLU A C 1
ATOM 931 O O . GLU A 1 114 ? 36.666 -3.352 -37.923 1.00 78.44 114 GLU A O 1
ATOM 936 N N . CYS A 1 115 ? 35.952 -2.985 -35.827 1.00 74.12 115 CYS A N 1
ATOM 937 C CA . CYS A 1 115 ? 34.595 -2.582 -36.200 1.00 74.12 115 CYS A CA 1
ATOM 938 C C . CYS A 1 115 ? 34.582 -1.367 -37.135 1.00 74.12 115 CYS A C 1
ATOM 940 O O . CYS A 1 115 ? 33.818 -1.343 -38.098 1.00 74.12 115 CYS A O 1
ATOM 942 N N . ALA A 1 116 ? 35.473 -0.398 -36.923 1.00 79.50 116 ALA A N 1
ATOM 943 C CA . ALA A 1 116 ? 35.611 0.766 -37.795 1.00 79.50 116 ALA A CA 1
ATOM 944 C C . ALA A 1 116 ? 35.980 0.405 -39.247 1.00 79.50 116 ALA A C 1
ATOM 946 O O . ALA A 1 116 ? 35.695 1.177 -40.160 1.00 79.50 116 ALA A O 1
ATOM 947 N N . GLN A 1 117 ? 36.588 -0.764 -39.474 1.00 79.81 117 GLN A N 1
ATOM 948 C CA . GLN A 1 117 ? 36.980 -1.253 -40.799 1.00 79.81 117 GLN A CA 1
ATOM 949 C C . GLN A 1 117 ? 35.943 -2.202 -41.417 1.00 79.81 117 GLN A C 1
ATOM 951 O O . GLN A 1 117 ? 36.029 -2.529 -42.607 1.00 79.81 117 GLN A O 1
ATOM 956 N N . LEU A 1 118 ? 34.950 -2.643 -40.639 1.00 75.75 118 LEU A N 1
ATOM 957 C CA . LEU A 1 118 ? 33.887 -3.509 -41.129 1.00 75.75 118 LEU A CA 1
ATOM 958 C C . LEU A 1 118 ? 32.951 -2.730 -42.056 1.00 75.75 118 LEU A C 1
ATOM 960 O O . LEU A 1 118 ? 32.552 -1.592 -41.805 1.00 75.75 118 LEU A O 1
ATOM 964 N N . ARG A 1 119 ? 32.582 -3.379 -43.161 1.00 72.31 119 ARG A N 1
ATOM 965 C CA . ARG A 1 119 ? 31.546 -2.880 -44.063 1.00 72.31 119 ARG A CA 1
ATOM 966 C C . ARG A 1 119 ? 30.237 -3.549 -43.692 1.00 72.31 119 ARG A C 1
ATOM 968 O O . ARG A 1 119 ? 30.177 -4.776 -43.627 1.00 72.31 119 ARG A O 1
ATOM 975 N N . VAL A 1 120 ? 29.203 -2.747 -43.493 1.00 66.69 120 VAL A N 1
ATOM 976 C CA . VAL A 1 120 ? 27.852 -3.202 -43.178 1.00 66.69 120 VAL A CA 1
ATOM 977 C C . VAL A 1 120 ? 26.893 -2.800 -44.301 1.00 66.69 120 VAL A C 1
ATOM 979 O O . VAL A 1 120 ? 27.101 -1.776 -44.966 1.00 66.69 120 VAL A O 1
ATOM 982 N N . PRO A 1 121 ? 25.848 -3.598 -44.568 1.00 65.56 121 PRO A N 1
ATOM 983 C CA . PRO A 1 121 ? 24.783 -3.184 -45.469 1.00 65.56 121 PRO A CA 1
ATOM 984 C C . PRO A 1 121 ? 24.186 -1.854 -44.992 1.00 65.56 121 PRO A C 1
ATOM 986 O O . PRO A 1 121 ? 23.906 -1.699 -43.804 1.00 65.56 121 PRO A O 1
ATOM 989 N N . ALA A 1 122 ? 23.989 -0.892 -45.899 1.00 63.31 122 ALA A N 1
ATOM 990 C CA . ALA A 1 122 ? 23.305 0.351 -45.557 1.00 63.31 122 ALA A CA 1
ATOM 991 C C . ALA A 1 122 ? 21.879 0.023 -45.081 1.00 63.31 122 ALA A C 1
ATOM 993 O O . ALA A 1 122 ? 21.026 -0.399 -45.866 1.00 63.31 122 ALA A O 1
ATOM 994 N N . GLN A 1 123 ? 21.654 0.146 -43.774 1.00 62.19 123 GLN A N 1
ATOM 995 C CA . GLN A 1 123 ? 20.401 -0.213 -43.123 1.00 62.19 123 GLN A CA 1
ATOM 996 C C . GLN A 1 123 ? 19.261 0.643 -43.693 1.00 62.19 123 GLN A C 1
ATOM 998 O O . GLN A 1 123 ? 19.367 1.867 -43.770 1.00 62.19 123 GLN A O 1
ATOM 1003 N N . LYS A 1 124 ? 18.180 -0.006 -44.143 1.00 57.84 124 LYS A N 1
ATOM 1004 C CA . LYS A 1 124 ? 17.006 0.679 -44.699 1.00 57.84 124 LYS A CA 1
ATOM 1005 C C . LYS A 1 124 ? 16.344 1.525 -43.603 1.00 57.84 124 LYS A C 1
ATOM 1007 O O . LYS A 1 124 ? 16.020 1.018 -42.533 1.00 57.84 124 LYS A O 1
ATOM 1012 N N . GLN A 1 125 ? 16.115 2.796 -43.918 1.00 53.56 125 GLN A N 1
ATOM 1013 C CA . GLN A 1 125 ? 15.586 3.870 -43.063 1.00 53.56 125 GLN A CA 1
ATOM 1014 C C . GLN A 1 125 ? 14.316 3.512 -42.259 1.00 53.56 125 GLN A C 1
ATOM 1016 O O . GLN A 1 125 ? 14.135 4.019 -41.156 1.00 53.56 125 GLN A O 1
ATOM 1021 N N . LYS A 1 126 ? 13.511 2.550 -42.733 1.00 53.47 126 LYS A N 1
ATOM 1022 C CA . LYS A 1 126 ? 12.301 2.044 -42.055 1.00 53.47 126 LYS A CA 1
ATOM 1023 C C . LYS A 1 126 ? 12.541 1.516 -40.630 1.00 53.47 126 LYS A C 1
ATOM 1025 O O . LYS A 1 126 ? 11.667 1.626 -39.782 1.00 53.47 126 LYS A O 1
ATOM 1030 N N . ASN A 1 127 ? 13.730 0.991 -40.324 1.00 56.84 127 ASN A N 1
ATOM 1031 C CA . ASN A 1 127 ? 14.014 0.451 -38.985 1.00 56.84 127 ASN A CA 1
ATOM 1032 C C . ASN A 1 127 ? 14.162 1.547 -37.909 1.00 56.84 127 ASN A C 1
ATOM 1034 O O . ASN A 1 127 ? 13.937 1.275 -36.731 1.00 56.84 127 ASN A O 1
ATOM 1038 N N . LEU A 1 128 ? 14.526 2.777 -38.294 1.00 58.12 128 LEU A N 1
ATOM 1039 C CA . LEU A 1 128 ? 14.658 3.904 -37.361 1.00 58.12 128 LEU A CA 1
ATOM 1040 C C . LEU A 1 128 ? 13.290 4.480 -36.971 1.00 58.12 128 LEU A C 1
ATOM 1042 O O . LEU A 1 128 ? 13.095 4.853 -35.816 1.00 58.12 128 LEU A O 1
ATOM 1046 N N . GLU A 1 129 ? 12.331 4.481 -37.899 1.00 59.34 129 GLU A N 1
ATOM 1047 C CA . GLU A 1 129 ? 10.946 4.908 -37.652 1.00 59.34 129 GLU A CA 1
ATOM 1048 C C . GLU A 1 129 ? 10.281 4.023 -36.585 1.00 59.34 129 GLU A C 1
ATOM 1050 O O . GLU A 1 129 ? 9.710 4.534 -35.622 1.00 59.34 129 GLU A O 1
ATOM 1055 N N . HIS A 1 130 ? 10.468 2.701 -36.669 1.00 64.62 130 HIS A N 1
ATOM 1056 C CA . HIS A 1 130 ? 9.969 1.759 -35.660 1.00 64.62 130 HIS A CA 1
ATOM 1057 C C . HIS A 1 130 ? 10.611 1.950 -34.276 1.00 64.62 130 HIS A C 1
ATOM 1059 O O . HIS A 1 130 ? 9.946 1.768 -33.256 1.00 64.62 130 HIS A O 1
ATOM 1065 N N . SER A 1 131 ? 11.891 2.335 -34.220 1.00 69.38 131 SER A N 1
ATOM 1066 C CA . SER A 1 131 ? 12.570 2.632 -32.952 1.00 69.38 131 SER A CA 1
ATOM 1067 C C . SER A 1 131 ? 12.063 3.931 -32.323 1.00 69.38 131 SER A C 1
ATOM 1069 O O . SER A 1 131 ? 11.890 3.992 -31.108 1.00 69.38 131 SER A O 1
ATOM 1071 N N . SER A 1 132 ? 11.820 4.963 -33.136 1.00 73.12 132 SER A N 1
ATOM 1072 C CA . SER A 1 132 ? 11.297 6.249 -32.664 1.00 73.12 132 SER A CA 1
ATOM 1073 C C . SER A 1 132 ? 9.870 6.112 -32.129 1.00 73.12 132 SER A C 1
ATOM 1075 O O . SER A 1 132 ? 9.573 6.605 -31.042 1.00 73.12 132 SER A O 1
ATOM 1077 N N . GLN A 1 133 ? 9.017 5.364 -32.834 1.00 75.50 133 GLN A N 1
ATOM 1078 C CA . GLN A 1 133 ? 7.653 5.089 -32.393 1.00 75.50 133 GLN A CA 1
ATOM 1079 C C . GLN A 1 133 ? 7.622 4.325 -31.061 1.00 75.50 133 GLN A C 1
ATOM 1081 O O . GLN A 1 133 ? 6.904 4.723 -30.145 1.00 75.50 133 GLN A O 1
ATOM 1086 N N . ARG A 1 134 ? 8.453 3.283 -30.913 1.00 75.12 134 ARG A N 1
ATOM 1087 C CA . ARG A 1 134 ? 8.553 2.527 -29.655 1.00 75.12 134 ARG A C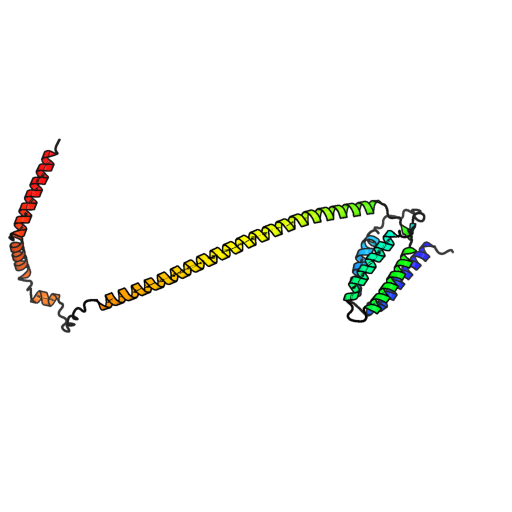A 1
ATOM 1088 C C . ARG A 1 134 ? 8.956 3.421 -28.483 1.00 75.12 134 ARG A C 1
ATOM 1090 O O . ARG A 1 134 ? 8.355 3.329 -27.420 1.00 75.12 134 ARG A O 1
ATOM 1097 N N . HIS A 1 135 ? 9.928 4.309 -28.690 1.00 78.38 135 HIS A N 1
ATOM 1098 C CA . HIS A 1 135 ? 10.358 5.237 -27.647 1.00 78.38 135 HIS A CA 1
ATOM 1099 C C . HIS A 1 135 ? 9.223 6.176 -27.217 1.00 78.38 135 HIS A C 1
ATOM 1101 O O . HIS A 1 135 ? 8.984 6.341 -26.027 1.00 78.38 135 HIS A O 1
ATOM 1107 N N . GLN A 1 136 ? 8.464 6.729 -28.168 1.00 84.56 136 GLN A N 1
ATOM 1108 C CA . GLN A 1 136 ? 7.311 7.578 -27.851 1.00 84.56 136 GLN A CA 1
ATOM 1109 C C . GLN A 1 136 ? 6.213 6.821 -27.090 1.00 84.56 136 GLN A C 1
ATOM 1111 O O . GLN A 1 136 ? 5.605 7.374 -26.173 1.00 84.56 136 GLN A O 1
ATOM 1116 N N . GLU A 1 137 ? 5.947 5.566 -27.453 1.00 83.69 137 GLU A N 1
ATOM 1117 C CA . GLU A 1 137 ? 4.991 4.712 -26.743 1.00 83.69 137 GLU A CA 1
ATOM 1118 C C . GLU A 1 137 ? 5.454 4.403 -25.311 1.00 83.69 137 GLU A C 1
ATOM 1120 O O . GLU A 1 137 ? 4.649 4.465 -24.381 1.00 83.69 137 GLU A O 1
ATOM 1125 N N . GLU A 1 138 ? 6.744 4.133 -25.108 1.00 80.81 138 GLU A N 1
ATOM 1126 C CA . GLU A 1 138 ? 7.336 3.940 -23.779 1.00 80.81 138 GLU A CA 1
ATOM 1127 C C . GLU A 1 138 ? 7.287 5.219 -22.936 1.00 80.81 138 GLU A C 1
ATOM 1129 O O . GLU A 1 138 ? 6.915 5.157 -21.765 1.00 80.81 138 GLU A O 1
ATOM 1134 N N . THR A 1 139 ? 7.564 6.390 -23.519 1.00 86.06 139 THR A N 1
ATOM 1135 C CA . THR A 1 139 ? 7.439 7.674 -22.811 1.00 86.06 139 THR A CA 1
ATOM 1136 C C . THR A 1 139 ? 6.000 7.926 -22.370 1.00 86.06 139 THR A C 1
ATOM 1138 O O . THR A 1 139 ? 5.775 8.274 -21.213 1.00 86.06 139 THR A O 1
ATOM 1141 N N . LYS A 1 140 ? 5.011 7.692 -23.244 1.00 90.81 140 LYS A N 1
ATOM 1142 C CA . LYS A 1 140 ? 3.588 7.834 -22.888 1.00 90.81 140 LYS A CA 1
ATOM 1143 C C . LYS A 1 140 ? 3.202 6.906 -21.738 1.00 90.81 140 LYS A C 1
ATOM 1145 O O . LYS A 1 140 ? 2.578 7.351 -20.781 1.00 90.81 140 LYS A O 1
ATOM 1150 N N . LYS A 1 141 ? 3.623 5.638 -21.795 1.00 89.38 141 LYS A N 1
ATOM 1151 C CA . LYS A 1 141 ? 3.397 4.674 -20.707 1.00 89.38 141 LYS A CA 1
ATOM 1152 C C . LYS A 1 141 ? 4.073 5.104 -19.408 1.00 89.38 141 LYS A C 1
ATOM 1154 O O . LYS A 1 141 ? 3.479 4.949 -18.350 1.00 89.38 141 LYS A O 1
ATOM 1159 N N . SER A 1 142 ? 5.279 5.665 -19.480 1.00 88.19 142 SER A N 1
ATOM 1160 C CA . SER A 1 142 ? 5.994 6.159 -18.302 1.00 88.19 142 SER A CA 1
ATOM 1161 C C . SER A 1 142 ? 5.299 7.354 -17.652 1.00 88.19 142 SER A C 1
ATOM 1163 O O . SER A 1 142 ? 5.301 7.440 -16.428 1.00 88.19 142 SER A O 1
ATOM 1165 N N . VAL A 1 143 ? 4.728 8.269 -18.441 1.00 93.19 143 VAL A N 1
ATOM 1166 C CA . VAL A 1 143 ? 3.986 9.426 -17.915 1.00 93.19 143 VAL A CA 1
ATOM 1167 C C . VAL A 1 143 ? 2.718 8.959 -17.209 1.00 93.19 143 VAL A C 1
ATOM 1169 O O . VAL A 1 143 ? 2.548 9.258 -16.032 1.00 93.19 143 VAL A O 1
ATOM 1172 N N . VAL A 1 144 ? 1.904 8.137 -17.878 1.00 93.88 144 VAL A N 1
ATOM 1173 C CA . VAL A 1 144 ? 0.684 7.570 -17.281 1.00 93.88 144 VAL A CA 1
ATOM 1174 C C . VAL A 1 144 ? 1.020 6.749 -16.034 1.00 93.88 144 VAL A C 1
ATOM 1176 O O . VAL A 1 144 ? 0.364 6.886 -15.010 1.00 93.88 144 VAL A O 1
ATOM 1179 N N . GLY A 1 145 ? 2.086 5.945 -16.083 1.00 91.44 145 GLY A N 1
ATOM 1180 C CA . GLY A 1 145 ? 2.557 5.178 -14.931 1.00 91.44 145 GLY A CA 1
ATOM 1181 C C . GLY A 1 145 ? 2.923 6.065 -13.738 1.00 91.44 145 GLY A C 1
ATOM 1182 O O . GLY A 1 145 ? 2.578 5.742 -12.603 1.00 91.44 145 GLY A O 1
ATOM 1183 N N . LYS A 1 146 ? 3.573 7.208 -13.985 1.00 93.94 146 LYS A N 1
ATOM 1184 C CA . LYS A 1 146 ? 3.917 8.174 -12.936 1.00 93.94 146 LYS A CA 1
ATOM 1185 C C . LYS A 1 146 ? 2.674 8.818 -12.324 1.00 93.94 146 LYS A C 1
ATOM 1187 O O . LYS A 1 146 ? 2.603 8.933 -11.108 1.00 93.94 146 LYS A O 1
ATOM 1192 N N . GLU A 1 147 ? 1.697 9.189 -13.145 1.00 95.19 147 GLU A N 1
ATOM 1193 C CA . GLU A 1 147 ? 0.416 9.722 -12.666 1.00 95.19 147 GLU A CA 1
ATOM 1194 C C . GLU A 1 147 ? -0.315 8.698 -11.791 1.00 95.19 147 GLU A C 1
ATOM 1196 O O . GLU A 1 147 ? -0.692 9.019 -10.669 1.00 95.19 147 GLU A O 1
ATOM 1201 N N . THR A 1 148 ? -0.414 7.439 -12.235 1.00 93.88 148 THR A N 1
ATOM 1202 C CA . THR A 1 148 ? -1.048 6.377 -11.436 1.00 93.88 148 THR A CA 1
ATOM 1203 C C . THR A 1 148 ? -0.321 6.098 -10.123 1.00 93.88 148 THR A C 1
ATOM 1205 O O . THR A 1 148 ? -0.961 5.773 -9.127 1.00 93.88 148 THR A O 1
ATOM 1208 N N . LEU A 1 149 ? 1.010 6.225 -10.107 1.00 95.25 149 LEU A N 1
ATOM 1209 C CA . LEU A 1 149 ? 1.805 6.014 -8.902 1.00 95.25 149 LEU A CA 1
ATOM 1210 C C . LEU A 1 149 ? 1.599 7.148 -7.894 1.00 95.25 149 LEU A C 1
ATOM 1212 O O . LEU A 1 149 ? 1.455 6.869 -6.710 1.00 95.25 149 LEU A O 1
ATOM 1216 N N . ASN A 1 150 ? 1.513 8.393 -8.367 1.00 96.19 150 ASN A N 1
ATOM 1217 C CA . ASN A 1 150 ? 1.184 9.536 -7.517 1.00 96.19 150 ASN A CA 1
ATOM 1218 C C . ASN A 1 150 ? -0.212 9.383 -6.892 1.00 96.19 150 ASN A C 1
ATOM 1220 O O . ASN A 1 150 ? -0.360 9.576 -5.692 1.00 96.19 150 ASN A O 1
ATOM 1224 N N . THR A 1 151 ? -1.223 8.981 -7.672 1.00 95.88 151 THR A N 1
ATOM 1225 C CA . THR A 1 151 ? -2.571 8.725 -7.132 1.00 95.88 151 THR A CA 1
ATOM 1226 C C . THR A 1 151 ? -2.555 7.625 -6.072 1.00 95.88 151 THR A C 1
ATOM 1228 O O . THR A 1 151 ? -3.163 7.772 -5.019 1.00 95.88 151 THR A O 1
ATOM 1231 N N . LEU A 1 152 ? -1.814 6.539 -6.309 1.00 96.62 152 LEU A N 1
ATOM 1232 C CA . LEU A 1 152 ? -1.695 5.456 -5.334 1.00 96.62 152 LEU A CA 1
ATOM 1233 C C . LEU A 1 152 ? -1.002 5.908 -4.037 1.00 96.62 152 LEU A C 1
ATOM 1235 O O . LEU A 1 152 ? -1.340 5.428 -2.957 1.00 96.62 152 LEU A O 1
ATOM 1239 N N . GLU A 1 153 ? -0.029 6.812 -4.135 1.00 96.50 153 GLU A N 1
ATOM 1240 C CA . GLU A 1 153 ? 0.639 7.401 -2.974 1.00 96.50 153 GLU A CA 1
ATOM 1241 C C . GLU A 1 153 ? -0.326 8.268 -2.149 1.00 96.50 153 GLU A C 1
ATOM 1243 O O . GLU A 1 153 ? -0.360 8.147 -0.925 1.00 96.50 153 GLU A O 1
ATOM 1248 N N . GLU A 1 154 ? -1.156 9.081 -2.805 1.00 97.25 154 GLU A N 1
ATOM 1249 C CA . GLU A 1 154 ? -2.211 9.869 -2.152 1.00 97.25 154 GLU A CA 1
ATOM 1250 C C . GLU A 1 154 ? -3.243 8.971 -1.447 1.00 97.25 154 GLU A C 1
ATOM 1252 O O . GLU A 1 154 ? -3.574 9.210 -0.282 1.00 97.25 154 GLU A O 1
ATOM 1257 N N . ASP A 1 155 ? -3.692 7.897 -2.104 1.00 96.94 155 ASP A N 1
ATOM 1258 C CA . ASP A 1 155 ? -4.612 6.914 -1.519 1.00 96.94 155 ASP A CA 1
ATOM 1259 C C . ASP A 1 155 ? -4.001 6.227 -0.288 1.00 96.94 155 ASP A C 1
ATOM 1261 O O . ASP A 1 155 ? -4.675 6.026 0.726 1.00 96.94 155 ASP A O 1
ATOM 1265 N N . LEU A 1 156 ? -2.710 5.888 -0.344 1.00 97.06 156 LEU A N 1
ATOM 1266 C CA . LEU A 1 156 ? -1.999 5.280 0.778 1.00 97.06 156 LEU A CA 1
ATOM 1267 C C . LEU A 1 156 ? -1.931 6.233 1.977 1.00 97.06 156 LEU A C 1
ATOM 1269 O O . LEU A 1 156 ? -2.201 5.813 3.103 1.00 97.06 156 LEU A O 1
ATOM 1273 N N . TRP A 1 157 ? -1.642 7.514 1.744 1.00 97.50 157 TRP A N 1
ATOM 1274 C CA . TRP A 1 157 ? -1.690 8.535 2.793 1.00 97.50 157 TRP A CA 1
ATOM 1275 C C . TRP A 1 157 ? -3.090 8.692 3.393 1.00 97.50 157 TRP A C 1
ATOM 1277 O O . TRP A 1 157 ? -3.221 8.806 4.613 1.00 97.50 157 TRP A O 1
ATOM 1287 N N . ALA A 1 158 ? -4.141 8.634 2.571 1.00 97.69 158 ALA A N 1
ATOM 1288 C CA . ALA A 1 158 ? -5.519 8.680 3.052 1.00 97.69 158 ALA A CA 1
ATOM 1289 C C . ALA A 1 158 ? -5.867 7.469 3.937 1.00 97.69 158 ALA A C 1
ATOM 1291 O O . ALA A 1 158 ? -6.490 7.629 4.990 1.00 97.69 158 ALA A O 1
ATOM 1292 N N . VAL A 1 159 ? -5.430 6.265 3.552 1.00 97.69 159 VAL A N 1
ATOM 1293 C CA . VAL A 1 159 ? -5.620 5.042 4.349 1.00 97.69 159 VAL A CA 1
ATOM 1294 C C . VAL A 1 159 ? -4.857 5.119 5.669 1.00 97.69 159 VAL A C 1
ATOM 1296 O O . VAL A 1 159 ? -5.423 4.772 6.704 1.00 97.69 159 VAL A O 1
ATOM 1299 N N . ILE A 1 160 ? -3.611 5.600 5.660 1.00 97.81 160 ILE A N 1
ATOM 1300 C CA . ILE A 1 160 ? -2.825 5.794 6.886 1.00 97.81 160 ILE A CA 1
ATOM 1301 C C . ILE A 1 160 ? -3.556 6.745 7.837 1.00 97.81 160 ILE A C 1
ATOM 1303 O O . ILE A 1 160 ? -3.794 6.377 8.983 1.00 97.81 160 ILE A O 1
ATOM 1307 N N . GLY A 1 161 ? -4.007 7.908 7.356 1.00 97.94 161 GLY A N 1
ATOM 1308 C CA . GLY A 1 161 ? -4.748 8.856 8.193 1.00 97.94 161 GLY A CA 1
ATOM 1309 C C . GLY A 1 161 ? -6.060 8.279 8.746 1.00 97.94 161 GLY A C 1
ATOM 1310 O O . GLY A 1 161 ? -6.429 8.536 9.893 1.00 97.94 161 GLY A O 1
ATOM 1311 N N . ALA A 1 162 ? -6.763 7.452 7.965 1.00 97.50 162 ALA A N 1
ATOM 1312 C CA . ALA A 1 162 ? -7.959 6.753 8.436 1.00 97.50 162 ALA A CA 1
ATOM 1313 C C . ALA A 1 162 ? -7.641 5.703 9.516 1.00 97.50 162 ALA A C 1
ATOM 1315 O O . ALA A 1 162 ? -8.395 5.574 10.485 1.00 97.50 162 ALA A O 1
ATOM 1316 N N . LEU A 1 163 ? -6.531 4.973 9.373 1.00 97.81 163 LEU A N 1
ATOM 1317 C CA . LEU A 1 163 ? -6.063 3.999 10.359 1.00 97.81 163 LEU A CA 1
ATOM 1318 C C . LEU A 1 163 ? -5.637 4.678 11.659 1.00 97.81 163 LEU A C 1
ATOM 1320 O O . LEU A 1 163 ? -6.081 4.250 12.717 1.00 97.81 163 LEU A O 1
ATOM 1324 N N . GLU A 1 164 ? -4.863 5.762 11.593 1.00 97.94 164 GLU A N 1
ATOM 1325 C CA . GLU A 1 164 ? -4.450 6.537 12.771 1.00 97.94 164 GLU A CA 1
ATOM 1326 C C . GLU A 1 164 ? -5.661 7.050 13.558 1.00 97.94 164 GLU A C 1
ATOM 1328 O O . GLU A 1 164 ? -5.744 6.873 14.773 1.00 97.94 164 GLU A O 1
ATOM 1333 N N . LYS A 1 165 ? -6.661 7.600 12.859 1.00 97.94 165 LYS A N 1
ATOM 1334 C CA . LYS A 1 165 ? -7.913 8.036 13.487 1.00 97.94 165 LYS A CA 1
ATOM 1335 C C . LYS A 1 165 ? -8.679 6.875 14.127 1.00 97.94 165 LYS A C 1
ATOM 1337 O O . LYS A 1 165 ? -9.254 7.032 15.202 1.00 97.94 165 LYS A O 1
ATOM 1342 N N . THR A 1 166 ? -8.723 5.721 13.462 1.00 97.38 166 THR A N 1
ATOM 1343 C CA . THR A 1 166 ? -9.412 4.529 13.982 1.00 97.38 166 THR A CA 1
ATOM 1344 C C . THR A 1 166 ? -8.692 3.964 15.206 1.00 97.38 166 THR A C 1
ATOM 1346 O O . THR A 1 166 ? -9.345 3.528 16.155 1.00 97.38 166 THR A O 1
ATOM 1349 N N . GLU A 1 167 ? -7.362 4.013 15.221 1.00 97.88 167 GLU A N 1
ATOM 1350 C CA . GLU A 1 167 ? -6.540 3.619 16.363 1.00 97.88 167 GLU A CA 1
ATOM 1351 C C . GLU A 1 167 ? -6.806 4.533 17.565 1.00 97.88 167 GLU A C 1
ATOM 1353 O O . GLU A 1 167 ? -7.089 4.045 18.657 1.00 97.88 167 GLU A O 1
ATOM 1358 N N . GLU A 1 168 ? -6.835 5.855 17.361 1.00 97.88 168 GLU A N 1
ATOM 1359 C CA . GLU A 1 168 ? -7.173 6.818 18.416 1.00 97.88 168 GLU A CA 1
ATOM 1360 C C . GLU A 1 168 ? -8.581 6.572 18.985 1.00 97.88 168 GLU A C 1
ATOM 1362 O O . GLU A 1 168 ? -8.779 6.542 20.204 1.00 97.88 168 GLU A O 1
ATOM 1367 N N . GLN A 1 169 ? -9.566 6.329 18.113 1.00 97.88 169 GLN A N 1
ATOM 1368 C CA . GLN A 1 169 ? -10.928 5.985 18.528 1.00 97.88 169 GLN A CA 1
ATOM 1369 C C . GLN A 1 169 ? -10.978 4.675 19.321 1.00 97.88 169 GLN A C 1
ATOM 1371 O O . GLN A 1 169 ? -11.681 4.597 20.330 1.00 97.88 169 GLN A O 1
ATOM 1376 N N . THR A 1 170 ? -10.225 3.661 18.894 1.00 97.56 170 THR A N 1
ATOM 1377 C CA . THR A 1 170 ? -10.157 2.360 19.569 1.00 97.56 170 THR A CA 1
ATOM 1378 C C . THR A 1 170 ? -9.512 2.494 20.945 1.00 97.56 170 THR A C 1
ATOM 1380 O O . THR A 1 170 ? -10.066 1.998 21.926 1.00 97.56 170 THR A O 1
ATOM 1383 N N . ALA A 1 171 ? -8.405 3.231 21.052 1.00 97.75 171 ALA A N 1
ATOM 1384 C CA . ALA A 1 171 ? -7.735 3.505 22.319 1.00 97.75 171 ALA A CA 1
ATOM 1385 C C . ALA A 1 171 ? -8.642 4.274 23.297 1.00 97.75 171 ALA A C 1
ATOM 1387 O O . ALA A 1 171 ? -8.741 3.913 24.472 1.00 97.75 171 ALA A O 1
ATOM 1388 N N . SER A 1 172 ? -9.361 5.290 22.809 1.00 98.06 172 SER A N 1
ATOM 1389 C CA . SER A 1 172 ? -10.326 6.064 23.603 1.00 98.06 172 SER A CA 1
ATOM 1390 C C . SER A 1 172 ? -11.499 5.208 24.096 1.00 98.06 172 SER A C 1
ATOM 1392 O O . SER A 1 172 ? -11.872 5.252 25.276 1.00 98.06 172 SER A O 1
ATOM 1394 N N . LEU A 1 173 ? -12.052 4.366 23.217 1.00 98.12 173 LEU A N 1
ATOM 1395 C CA . LEU A 1 173 ? -13.122 3.439 23.576 1.00 98.12 173 LEU A CA 1
ATOM 1396 C C . LEU A 1 173 ? -12.640 2.408 24.600 1.00 98.12 173 LEU A C 1
ATOM 1398 O O . LEU A 1 173 ? -13.329 2.155 25.584 1.00 98.12 173 LEU A O 1
ATOM 1402 N N . GLN A 1 174 ? -11.445 1.852 24.412 1.00 98.06 174 GLN A N 1
ATOM 1403 C CA . GLN A 1 174 ? -10.860 0.890 25.339 1.00 98.06 174 GLN A CA 1
ATOM 1404 C C . GLN A 1 174 ? -10.606 1.506 26.717 1.00 98.06 174 GLN A C 1
ATOM 1406 O O . GLN A 1 174 ? -10.913 0.876 27.729 1.00 98.06 174 GLN A O 1
ATOM 1411 N N . HI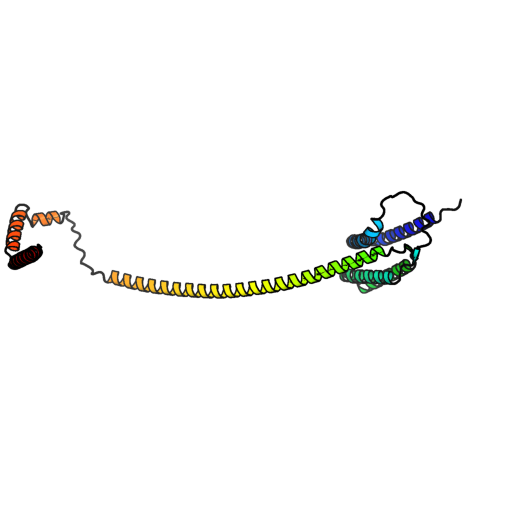S A 1 175 ? -10.122 2.749 26.771 1.00 98.06 175 HIS A N 1
ATOM 1412 C CA . HIS A 1 175 ? -10.006 3.487 28.025 1.00 98.06 175 HIS A CA 1
ATOM 1413 C C . HIS A 1 175 ? -11.372 3.651 28.707 1.00 98.06 175 HIS A C 1
ATOM 1415 O O . HIS A 1 175 ? -11.509 3.335 29.888 1.00 98.06 175 HIS A O 1
ATOM 1421 N N . SER A 1 176 ? -12.402 4.042 27.952 1.00 98.06 176 SER A N 1
ATOM 1422 C CA . SER A 1 176 ? -13.769 4.174 28.472 1.00 98.06 176 SER A CA 1
ATOM 1423 C C . SER A 1 176 ? -14.328 2.842 28.991 1.00 98.06 176 SER A C 1
ATOM 1425 O O . SER A 1 176 ? -14.933 2.797 30.060 1.00 98.06 176 SER A O 1
ATOM 1427 N N . CYS A 1 177 ? -14.093 1.737 28.279 1.00 98.06 177 CYS A N 1
ATOM 1428 C CA . CYS A 1 177 ? -14.487 0.401 28.724 1.00 98.06 177 CYS A CA 1
ATOM 1429 C C . CYS A 1 177 ? -13.778 -0.020 30.017 1.00 98.06 177 CYS A C 1
ATOM 1431 O O . CYS A 1 177 ? -14.407 -0.650 30.866 1.00 98.06 177 CYS A O 1
ATOM 1433 N N . ASN A 1 178 ? -12.496 0.316 30.175 1.00 97.94 178 ASN A N 1
ATOM 1434 C CA . ASN A 1 178 ? -11.751 0.026 31.400 1.00 97.94 178 ASN A CA 1
ATOM 1435 C C . ASN A 1 178 ? -12.299 0.833 32.583 1.00 97.94 178 ASN A C 1
ATOM 1437 O O . ASN A 1 178 ? -12.592 0.247 33.618 1.00 97.94 178 ASN A O 1
ATOM 1441 N N . MET A 1 179 ? -12.546 2.133 32.395 1.00 98.06 179 MET A N 1
ATOM 1442 C CA . MET A 1 179 ? -13.155 2.985 33.423 1.00 98.06 179 MET A CA 1
ATOM 1443 C C . MET A 1 179 ? -14.519 2.456 33.880 1.00 98.06 179 MET A C 1
ATOM 1445 O O . MET A 1 179 ? -14.785 2.368 35.075 1.00 98.06 179 MET A O 1
ATOM 1449 N N . LEU A 1 180 ? -15.382 2.065 32.937 1.00 98.12 180 LEU A N 1
ATOM 1450 C CA . LEU A 1 180 ? -16.685 1.482 33.268 1.00 98.12 180 LEU A CA 1
ATOM 1451 C C . LEU A 1 180 ? -16.545 0.153 34.015 1.00 98.12 180 LEU A C 1
ATOM 1453 O O . LEU A 1 180 ? -17.327 -0.125 34.917 1.00 98.12 180 LEU A O 1
ATOM 1457 N N . ARG A 1 181 ? -15.552 -0.669 33.660 1.00 98.00 181 ARG A N 1
ATOM 1458 C CA . ARG A 1 181 ? -15.282 -1.928 34.360 1.00 98.00 181 ARG A CA 1
ATOM 1459 C C . ARG A 1 181 ? -14.864 -1.686 35.808 1.00 98.00 181 ARG A C 1
ATOM 1461 O O . ARG A 1 181 ? -15.404 -2.343 36.688 1.00 98.00 181 ARG A O 1
ATOM 1468 N N . GLU A 1 182 ? -13.962 -0.737 36.044 1.00 98.00 182 GLU A N 1
ATOM 1469 C CA . GLU A 1 182 ? -13.524 -0.352 37.392 1.00 98.00 182 GLU A CA 1
ATOM 1470 C C . GLU A 1 182 ? -14.697 0.174 38.233 1.00 98.00 182 GLU A C 1
ATOM 1472 O O . GLU A 1 182 ? -14.872 -0.240 39.375 1.00 98.00 182 GLU A O 1
ATOM 1477 N N . GLN A 1 183 ? -15.555 1.018 37.649 1.00 97.75 183 GLN A N 1
ATOM 1478 C CA . GLN A 1 183 ? -16.760 1.518 38.322 1.00 97.75 183 GLN A CA 1
ATOM 1479 C C . GLN A 1 183 ? -17.733 0.396 38.696 1.00 97.75 183 GLN A C 1
ATOM 1481 O O . GLN A 1 183 ? -18.282 0.395 39.796 1.00 97.75 183 GLN A O 1
ATOM 1486 N N . VAL A 1 184 ? -17.953 -0.563 37.793 1.00 98.06 184 VAL A N 1
ATOM 1487 C CA . VAL A 1 184 ? -18.811 -1.722 38.071 1.00 98.06 184 VAL A CA 1
ATOM 1488 C C . VAL A 1 184 ? -18.218 -2.576 39.188 1.00 98.06 184 VAL A C 1
ATOM 1490 O O . VAL A 1 184 ? -18.947 -2.959 40.096 1.00 98.06 184 VAL A O 1
ATOM 1493 N N . GLU A 1 185 ? -16.911 -2.834 39.166 1.00 97.69 185 GLU A N 1
ATOM 1494 C CA . GLU A 1 185 ? -16.232 -3.603 40.213 1.00 97.69 185 GLU A CA 1
ATOM 1495 C C . GLU A 1 185 ? -16.329 -2.912 41.586 1.00 97.69 185 GLU A C 1
ATOM 1497 O O . GLU A 1 185 ? -16.622 -3.564 42.591 1.00 97.69 185 GLU A O 1
ATOM 1502 N N . GLU A 1 186 ? -16.179 -1.584 41.632 1.00 97.25 186 GLU A N 1
ATOM 1503 C CA . GLU A 1 186 ? -16.350 -0.797 42.856 1.00 97.25 186 GLU A CA 1
ATOM 1504 C C . GLU A 1 186 ? -17.788 -0.877 43.403 1.00 97.25 186 GLU A C 1
ATOM 1506 O O . GLU A 1 186 ? -17.992 -1.098 44.601 1.00 97.25 186 GLU A O 1
ATOM 1511 N N . GLU A 1 187 ? -18.801 -0.724 42.545 1.00 96.81 187 GLU A N 1
ATOM 1512 C CA . GLU A 1 187 ? -20.212 -0.804 42.946 1.00 96.81 187 GLU A CA 1
ATOM 1513 C C . GLU A 1 187 ? -20.639 -2.225 43.343 1.00 96.81 187 GLU A C 1
ATOM 1515 O O . GLU A 1 187 ? -21.424 -2.404 44.283 1.00 96.81 187 GLU A O 1
ATOM 1520 N N . GLU A 1 188 ? -20.096 -3.255 42.691 1.00 96.88 188 GLU A N 1
ATOM 1521 C CA . GLU A 1 188 ? -20.288 -4.646 43.100 1.00 96.88 188 GLU A CA 1
ATOM 1522 C C . GLU A 1 188 ? -19.704 -4.903 44.494 1.00 96.88 188 GLU A C 1
ATOM 1524 O O . GLU A 1 188 ? -20.345 -5.560 45.318 1.00 96.88 188 GLU A O 1
ATOM 1529 N N . GLU A 1 189 ? -18.525 -4.357 44.800 1.00 96.69 189 GLU A N 1
ATOM 1530 C CA . GLU A 1 189 ? -17.903 -4.503 46.116 1.00 96.69 189 GLU A CA 1
ATOM 1531 C C . GLU A 1 189 ? -18.684 -3.760 47.210 1.00 96.69 189 GLU A C 1
ATOM 1533 O O . GLU A 1 189 ? -18.958 -4.325 48.274 1.00 96.69 189 GLU A O 1
ATOM 1538 N N . LYS A 1 190 ? -19.159 -2.537 46.934 1.00 96.25 190 LYS A N 1
ATOM 1539 C CA . LYS A 1 190 ? -20.084 -1.817 47.832 1.00 96.25 190 LYS A CA 1
ATOM 1540 C C . LYS A 1 190 ? -21.354 -2.626 48.089 1.00 96.25 190 LYS A C 1
ATOM 1542 O O . LYS A 1 190 ? -21.793 -2.752 49.235 1.00 96.25 190 LYS A O 1
ATOM 1547 N N . SER A 1 191 ? -21.927 -3.214 47.040 1.00 94.69 191 SER A N 1
ATOM 1548 C CA . SER A 1 191 ? -23.136 -4.036 47.135 1.00 94.69 191 SER A CA 1
ATOM 1549 C C . SER A 1 191 ? -22.910 -5.287 47.989 1.00 94.69 191 SER A C 1
ATOM 1551 O O . SER A 1 191 ? -23.734 -5.594 48.854 1.00 94.69 191 SER A O 1
ATOM 1553 N N . LYS A 1 192 ? -21.770 -5.972 47.826 1.00 95.12 192 LYS A N 1
ATOM 1554 C CA . LYS A 1 192 ? -21.379 -7.118 48.667 1.00 95.12 192 LYS A CA 1
ATOM 1555 C C . LYS A 1 192 ? -21.271 -6.734 50.143 1.00 95.12 192 LYS A C 1
ATOM 1557 O O . LYS A 1 192 ? -21.810 -7.444 50.991 1.00 95.12 192 LYS A O 1
ATOM 1562 N N . GLN A 1 193 ? -20.647 -5.599 50.460 1.00 93.50 193 GLN A N 1
ATOM 1563 C CA . GLN A 1 193 ? -20.538 -5.113 51.842 1.00 93.50 193 GLN A CA 1
ATOM 1564 C C . GLN A 1 193 ? -21.909 -4.816 52.466 1.00 93.50 193 GLN A C 1
ATOM 1566 O O . GLN A 1 193 ? -22.141 -5.117 53.641 1.00 93.50 193 GLN A O 1
ATOM 1571 N N . ILE A 1 194 ? -22.839 -4.248 51.689 1.00 92.00 194 ILE A N 1
ATOM 1572 C CA . ILE A 1 194 ? -24.215 -3.999 52.140 1.00 92.00 194 ILE A CA 1
ATOM 1573 C C . ILE A 1 194 ? -24.931 -5.322 52.425 1.00 92.00 194 ILE A C 1
ATOM 1575 O O . ILE A 1 194 ? -25.526 -5.466 53.493 1.00 92.00 194 ILE A O 1
ATOM 1579 N N . LEU A 1 195 ? -24.849 -6.294 51.512 1.00 89.00 195 LEU A N 1
ATOM 1580 C CA . LEU A 1 195 ? -25.458 -7.614 51.696 1.00 89.00 195 LEU A CA 1
ATOM 1581 C C . LEU A 1 195 ? -24.908 -8.318 52.938 1.00 89.00 195 LEU A C 1
ATOM 1583 O O . LEU A 1 195 ? -25.689 -8.778 53.767 1.00 89.00 195 LEU A O 1
ATOM 1587 N N . GLN A 1 196 ? -23.588 -8.304 53.136 1.00 90.06 196 GLN A N 1
ATOM 1588 C CA . GLN A 1 196 ? -22.960 -8.878 54.326 1.00 90.06 196 GLN A CA 1
ATOM 1589 C C . GLN A 1 196 ? -23.468 -8.218 55.618 1.00 90.06 196 GLN A C 1
ATOM 1591 O O . GLN A 1 196 ? -23.739 -8.899 56.608 1.00 90.06 196 GLN A O 1
ATOM 1596 N N . ARG A 1 197 ? -23.641 -6.889 55.620 1.00 86.06 197 ARG A N 1
ATOM 1597 C CA . ARG A 1 197 ? -24.219 -6.173 56.765 1.00 86.06 197 ARG A CA 1
ATOM 1598 C C . ARG A 1 197 ? -25.670 -6.582 57.011 1.00 86.06 197 ARG A C 1
ATOM 1600 O O . ARG A 1 197 ? -26.047 -6.738 58.166 1.00 86.06 197 ARG A O 1
ATOM 1607 N N . ILE A 1 198 ? -26.476 -6.751 55.961 1.00 84.94 198 ILE A N 1
ATOM 1608 C CA . ILE A 1 198 ? -27.868 -7.208 56.081 1.00 84.94 198 ILE A CA 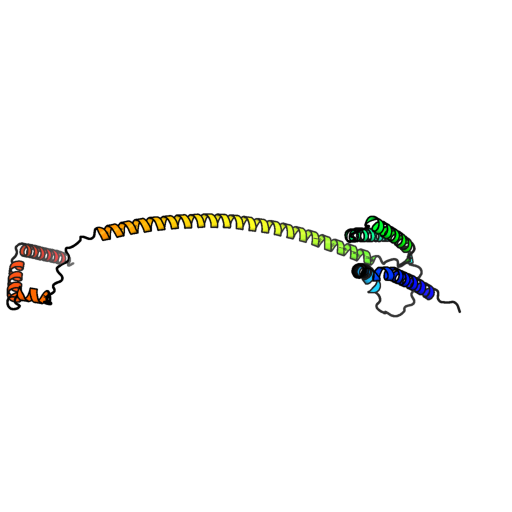1
ATOM 1609 C C . ILE A 1 198 ? -27.914 -8.622 56.667 1.00 84.94 198 ILE A C 1
ATOM 1611 O O . ILE A 1 198 ? -28.683 -8.855 57.593 1.00 84.94 198 ILE A O 1
ATOM 1615 N N . GLU A 1 199 ? -27.062 -9.534 56.195 1.00 80.94 199 GLU A N 1
ATOM 1616 C CA . GLU A 1 199 ? -26.948 -10.899 56.727 1.00 80.94 199 GLU A CA 1
ATOM 1617 C C . GLU A 1 199 ? -26.564 -10.911 58.213 1.00 80.94 199 GLU A C 1
ATOM 1619 O O . GLU A 1 199 ? -27.138 -11.665 58.997 1.00 80.94 199 GLU A O 1
ATOM 1624 N N . GLN A 1 200 ? -25.643 -10.037 58.630 1.00 77.19 200 GLN A N 1
ATOM 1625 C CA . GLN A 1 200 ? -25.270 -9.869 60.040 1.00 77.19 200 GLN A CA 1
ATOM 1626 C C . GLN A 1 200 ? -26.364 -9.188 60.876 1.00 77.19 200 GLN A C 1
ATOM 1628 O O . GLN A 1 200 ? -26.482 -9.454 62.072 1.00 77.19 200 GLN A O 1
ATOM 1633 N N . ALA A 1 201 ? -27.159 -8.312 60.258 1.00 68.38 201 ALA A N 1
ATOM 1634 C CA . ALA A 1 201 ? -28.267 -7.596 60.882 1.00 68.38 201 ALA A CA 1
ATOM 1635 C C . ALA A 1 201 ? -29.579 -8.398 60.896 1.00 68.38 201 ALA A C 1
ATOM 1637 O O . ALA A 1 201 ? -30.581 -7.907 61.425 1.00 68.38 201 ALA A O 1
ATOM 1638 N N . VAL A 1 202 ? -29.594 -9.626 60.358 1.00 66.62 202 VAL A N 1
ATOM 1639 C CA . VAL A 1 202 ? -30.703 -10.560 60.559 1.00 66.62 202 VAL A CA 1
ATOM 1640 C C . VAL A 1 202 ? -30.900 -10.711 62.063 1.00 66.62 202 VAL A C 1
ATOM 1642 O O . VAL A 1 202 ? -30.006 -11.157 62.783 1.00 66.62 202 VAL A O 1
ATOM 1645 N N . LEU A 1 203 ? -32.078 -10.304 62.544 1.00 60.94 203 LEU A N 1
ATOM 1646 C CA . LEU A 1 203 ? -32.518 -10.525 63.916 1.00 60.94 203 LEU A CA 1
ATOM 1647 C C . LEU A 1 203 ? -32.259 -11.992 64.249 1.00 60.94 203 LEU A C 1
ATOM 1649 O O . LEU A 1 203 ? -32.920 -12.877 63.705 1.00 60.94 203 LEU A O 1
ATOM 1653 N N . ASN A 1 204 ? -31.274 -12.240 65.116 1.00 63.28 204 ASN A N 1
ATOM 1654 C CA . ASN A 1 204 ? -30.998 -13.558 65.664 1.00 63.28 204 ASN A CA 1
ATOM 1655 C C . ASN A 1 204 ? -32.205 -13.952 66.515 1.00 63.28 204 ASN A C 1
ATOM 1657 O O . ASN A 1 204 ? -32.230 -13.758 67.731 1.00 63.28 204 ASN A O 1
ATOM 1661 N N . LEU A 1 205 ? -33.246 -14.452 65.854 1.00 63.50 205 LEU A N 1
ATOM 1662 C CA . LEU A 1 205 ? -34.394 -15.028 66.514 1.00 63.50 205 LEU A CA 1
ATOM 1663 C C . LEU A 1 205 ? -33.862 -16.212 67.323 1.00 63.50 205 LEU A C 1
ATOM 1665 O O . LEU A 1 205 ? -33.136 -17.045 66.764 1.00 63.50 205 LEU A O 1
ATOM 1669 N N . PRO A 1 206 ? -34.169 -16.290 68.631 1.00 69.19 206 PRO A N 1
ATOM 1670 C CA . PRO A 1 206 ? -33.767 -17.419 69.448 1.00 69.19 206 PRO A CA 1
ATOM 1671 C C . PRO A 1 206 ? -34.124 -18.706 68.711 1.00 69.19 206 PRO A C 1
ATOM 1673 O O . PRO A 1 206 ? -35.277 -18.879 68.305 1.00 69.19 206 PRO A O 1
ATOM 1676 N N . ARG A 1 207 ? -33.142 -19.596 68.503 1.00 58.06 207 ARG A N 1
ATOM 1677 C CA . ARG A 1 207 ? -33.417 -20.922 67.940 1.00 58.06 207 ARG A CA 1
ATOM 1678 C C . ARG A 1 207 ? -34.502 -21.550 68.802 1.00 58.06 207 ARG A C 1
ATOM 1680 O O . ARG A 1 207 ? -34.261 -21.854 69.970 1.00 58.06 207 ARG A O 1
ATOM 1687 N N . LEU A 1 208 ? -35.692 -21.714 68.225 1.00 63.06 208 LEU A N 1
ATOM 1688 C CA . LEU A 1 208 ? -36.761 -22.466 68.863 1.00 63.06 208 LEU A CA 1
ATOM 1689 C C . LEU A 1 208 ? -36.177 -23.831 69.253 1.00 63.06 208 LEU A C 1
ATOM 1691 O O . LEU A 1 208 ? -35.498 -24.444 68.419 1.00 63.06 208 LEU A O 1
ATOM 1695 N N . PRO A 1 209 ? -36.374 -24.291 70.502 1.00 65.69 209 PRO A N 1
ATOM 1696 C CA . PRO A 1 209 ? -35.826 -25.560 70.950 1.00 65.69 209 PRO A CA 1
ATOM 1697 C C . PRO A 1 209 ? -36.215 -26.649 69.951 1.00 65.69 209 PRO A C 1
ATOM 1699 O O . PRO A 1 209 ? -37.405 -26.857 69.706 1.00 65.69 209 PRO A O 1
ATOM 1702 N N . GLN A 1 210 ? -35.224 -27.321 69.353 1.00 57.50 210 GLN A N 1
ATOM 1703 C CA . GLN A 1 210 ? -35.477 -28.506 68.538 1.00 57.50 210 GLN A CA 1
ATOM 1704 C C . GLN A 1 210 ? -36.144 -29.538 69.444 1.00 57.50 210 GLN A C 1
ATOM 1706 O O . GLN A 1 210 ? -35.512 -30.141 70.314 1.00 57.50 210 GLN A O 1
ATOM 1711 N N . GLN A 1 211 ? -37.460 -29.659 69.298 1.00 56.78 211 GLN A N 1
ATOM 1712 C CA . GLN A 1 211 ? -38.293 -30.484 70.152 1.00 56.78 211 GLN A CA 1
ATOM 1713 C C . GLN A 1 211 ? -37.966 -31.952 69.841 1.00 56.78 211 GLN A C 1
ATOM 1715 O O . GLN A 1 211 ? -38.348 -32.471 68.797 1.00 56.78 211 GLN A O 1
ATOM 1720 N N . LYS A 1 212 ? -37.214 -32.608 70.736 1.00 55.56 212 LYS A N 1
ATOM 1721 C CA . LYS A 1 212 ? -36.819 -34.026 70.623 1.00 55.56 212 LYS A CA 1
ATOM 1722 C C . LYS A 1 212 ? -37.986 -35.008 70.765 1.00 55.56 212 LYS A C 1
ATOM 1724 O O . LYS A 1 212 ? -37.835 -36.177 70.428 1.00 55.56 212 LYS A O 1
ATOM 1729 N N . ASP A 1 213 ? -39.147 -34.534 71.200 1.00 52.22 213 ASP A N 1
ATOM 1730 C CA . ASP A 1 213 ? -40.347 -35.351 71.302 1.00 52.22 213 ASP A CA 1
ATOM 1731 C C . ASP A 1 213 ? -41.221 -35.103 70.080 1.00 52.22 213 ASP A C 1
ATOM 1733 O O . ASP A 1 213 ? -41.813 -34.029 69.947 1.00 52.22 213 ASP A O 1
ATOM 1737 N N . GLY A 1 214 ? -41.297 -36.106 69.202 1.00 54.00 214 GLY A N 1
ATOM 1738 C CA . GLY A 1 214 ? -42.094 -36.152 67.973 1.00 54.00 214 GLY A CA 1
ATOM 1739 C C . GLY A 1 214 ? -43.608 -36.070 68.195 1.00 54.00 214 GLY A C 1
ATOM 1740 O O . GLY A 1 214 ? -44.363 -36.931 67.757 1.00 54.00 214 GLY A O 1
ATOM 1741 N N . LYS A 1 215 ? -44.076 -35.026 68.875 1.00 60.94 215 LYS A N 1
ATOM 1742 C CA . LYS A 1 215 ? -45.465 -34.584 68.848 1.00 60.94 215 LYS A CA 1
ATOM 1743 C C . LYS A 1 215 ? -45.501 -33.338 67.981 1.00 60.94 215 LYS A C 1
ATOM 1745 O O . LYS A 1 215 ? -45.043 -32.280 68.411 1.00 60.94 215 LYS A O 1
ATOM 1750 N N . SER A 1 216 ? -46.031 -33.502 66.766 1.00 69.50 216 SER A N 1
ATOM 1751 C CA . SER A 1 216 ? -46.336 -32.410 65.837 1.00 69.50 216 SER A CA 1
ATOM 1752 C C . SER A 1 216 ? -46.970 -31.238 66.595 1.00 69.50 216 SER A C 1
ATOM 1754 O O . SER A 1 216 ? -47.772 -31.453 67.509 1.00 69.50 216 SER A O 1
ATOM 1756 N N . LEU A 1 217 ? -46.623 -30.001 66.229 1.00 64.06 217 LEU A N 1
ATOM 1757 C CA . LEU A 1 217 ? -47.248 -28.779 66.756 1.00 64.06 217 LEU A CA 1
ATOM 1758 C C . LEU A 1 217 ? -48.783 -28.896 66.747 1.00 64.06 217 LEU A C 1
ATOM 1760 O O . LEU A 1 217 ? -49.456 -28.499 67.694 1.00 64.06 217 LEU A O 1
ATOM 1764 N N . GLU A 1 218 ? -49.309 -29.549 65.716 1.00 64.12 218 GLU A N 1
ATOM 1765 C CA . GLU A 1 218 ? -50.714 -29.891 65.536 1.00 64.12 218 GLU A CA 1
ATOM 1766 C C . GLU A 1 218 ? -51.280 -30.757 66.678 1.00 64.12 218 GLU A C 1
ATOM 1768 O O . GLU A 1 218 ? -52.368 -30.497 67.181 1.00 64.12 218 GLU A O 1
ATOM 1773 N N . ALA A 1 219 ? -50.521 -31.741 67.168 1.00 68.56 219 ALA A N 1
ATOM 1774 C CA . ALA A 1 219 ? -50.915 -32.588 68.295 1.00 68.56 219 ALA A CA 1
ATOM 1775 C C . ALA A 1 219 ? -50.895 -31.832 69.636 1.00 68.56 219 ALA A C 1
ATOM 1777 O O . ALA A 1 219 ? -51.667 -32.149 70.542 1.00 68.56 219 ALA A O 1
ATOM 1778 N N . ARG A 1 220 ? -50.031 -30.816 69.778 1.00 67.31 220 ARG A N 1
ATOM 1779 C CA . ARG A 1 220 ? -50.057 -29.905 70.935 1.00 67.31 220 ARG A CA 1
ATOM 1780 C C . ARG A 1 220 ? -51.255 -28.964 70.864 1.00 67.31 220 ARG A C 1
ATOM 1782 O O . ARG A 1 220 ? -51.936 -28.798 71.871 1.00 67.31 220 ARG A O 1
ATOM 1789 N N . LEU A 1 221 ? -51.539 -28.410 69.687 1.00 66.81 221 LEU A N 1
ATOM 1790 C CA . LEU A 1 221 ? -52.698 -27.550 69.456 1.00 66.81 221 LEU A CA 1
ATOM 1791 C C . LEU A 1 221 ? -54.015 -28.303 69.692 1.00 66.81 221 LEU A C 1
ATOM 1793 O O . LEU A 1 221 ? -54.849 -27.790 70.426 1.00 66.81 221 LEU A O 1
ATOM 1797 N N . ARG A 1 222 ? -54.147 -29.555 69.231 1.00 67.81 222 ARG A N 1
ATOM 1798 C CA . ARG A 1 222 ? -55.306 -30.428 69.523 1.00 67.81 222 ARG A CA 1
ATOM 1799 C C . ARG A 1 222 ? -55.443 -30.856 70.990 1.00 67.81 222 ARG A C 1
ATOM 1801 O O . ARG A 1 222 ? -56.512 -31.265 71.429 1.00 67.81 222 ARG A O 1
ATOM 1808 N N . LYS A 1 223 ? -54.366 -30.783 71.781 1.00 67.56 223 LYS A N 1
ATOM 1809 C CA . LYS A 1 223 ? -54.434 -31.017 73.234 1.00 67.56 223 LYS A CA 1
ATOM 1810 C C . LYS A 1 223 ? -54.913 -29.776 73.988 1.00 67.56 223 LYS A C 1
ATOM 1812 O O . LYS A 1 223 ? -55.585 -29.911 75.006 1.00 67.56 223 LYS A O 1
ATOM 1817 N N . ILE A 1 224 ? -54.530 -28.592 73.512 1.00 65.38 224 ILE A N 1
ATOM 1818 C CA . ILE A 1 224 ? -54.944 -27.301 74.080 1.00 65.38 224 ILE A CA 1
ATOM 1819 C C . ILE A 1 224 ? -56.389 -26.989 73.673 1.00 65.38 224 ILE A C 1
ATOM 1821 O O . ILE A 1 224 ? -57.173 -26.524 74.493 1.00 65.38 224 ILE A O 1
ATOM 1825 N N . ILE A 1 225 ? -56.745 -27.299 72.430 1.00 61.28 225 ILE A N 1
ATOM 1826 C CA . ILE A 1 225 ? -58.080 -27.157 71.866 1.00 61.28 225 ILE A CA 1
ATOM 1827 C C . ILE A 1 225 ? -58.600 -28.575 71.629 1.00 61.28 225 ILE A C 1
ATOM 1829 O O . ILE A 1 225 ? -58.321 -29.167 70.590 1.00 61.28 225 ILE A O 1
ATOM 1833 N N . ARG A 1 226 ? -59.308 -29.155 72.608 1.00 63.84 226 ARG A N 1
ATOM 1834 C CA . ARG A 1 226 ? -60.013 -30.428 72.386 1.00 63.84 226 ARG A CA 1
ATOM 1835 C C . ARG A 1 226 ? -60.998 -30.230 71.234 1.00 63.84 226 ARG A C 1
A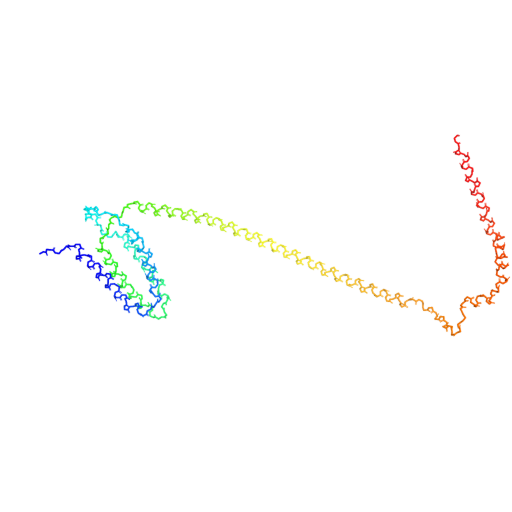TOM 1837 O O . ARG A 1 226 ? -61.797 -29.298 71.274 1.00 63.84 226 ARG A O 1
ATOM 1844 N N . ASP A 1 227 ? -60.966 -31.120 70.242 1.00 59.00 227 ASP A N 1
ATOM 1845 C CA . ASP A 1 227 ? -61.810 -31.035 69.037 1.00 59.00 227 ASP A CA 1
ATOM 1846 C C . ASP A 1 227 ? -63.326 -30.992 69.347 1.00 59.00 227 ASP A C 1
ATOM 1848 O O . ASP A 1 227 ? -64.107 -30.551 68.514 1.00 59.00 227 ASP A O 1
ATOM 1852 N N . SER A 1 228 ? -63.755 -31.374 70.558 1.00 58.31 228 SER A N 1
ATOM 1853 C CA . SER A 1 228 ? -65.148 -31.255 71.019 1.00 58.31 228 SER A CA 1
ATOM 1854 C C . SER A 1 228 ? -65.578 -29.831 71.403 1.00 58.31 228 SER A C 1
ATOM 1856 O O . SER A 1 228 ? -66.771 -29.538 71.401 1.00 58.31 228 SER A O 1
ATOM 1858 N N . ASP A 1 229 ? -64.626 -28.946 71.716 1.00 61.47 229 ASP A N 1
ATOM 1859 C CA . ASP A 1 229 ? -64.888 -27.571 72.164 1.00 61.47 229 ASP A CA 1
ATOM 1860 C C . ASP A 1 229 ? -64.495 -26.526 71.108 1.00 61.47 229 ASP A C 1
ATOM 1862 O O . ASP A 1 229 ? -64.803 -25.343 71.258 1.00 61.47 229 ASP A O 1
ATOM 1866 N N . SER A 1 230 ? -63.818 -26.930 70.029 1.00 66.56 230 SER A N 1
ATOM 1867 C CA . SER A 1 230 ? -63.339 -26.019 68.982 1.00 66.56 230 SER A CA 1
ATOM 1868 C C . SER A 1 230 ? -64.494 -25.391 68.203 1.00 66.56 230 SER A C 1
ATOM 1870 O O . SER A 1 230 ? -64.512 -24.179 68.009 1.00 66.56 230 SER A O 1
ATOM 1872 N N . GLU A 1 231 ? -65.498 -26.184 67.827 1.00 71.31 231 GLU A N 1
ATOM 1873 C CA . GLU A 1 231 ? -66.658 -25.710 67.073 1.00 71.31 231 GLU A CA 1
ATOM 1874 C C . GLU A 1 231 ? -67.563 -24.815 67.929 1.00 71.31 231 GLU A C 1
ATOM 1876 O O . GLU A 1 231 ? -68.015 -23.761 67.483 1.00 71.31 231 GLU A O 1
ATOM 1881 N N . THR A 1 232 ? -67.790 -25.186 69.191 1.00 73.94 232 THR A N 1
ATOM 1882 C CA . THR A 1 232 ? -68.604 -24.391 70.121 1.00 73.94 232 THR A CA 1
ATOM 1883 C C . THR A 1 232 ? -67.904 -23.094 70.522 1.00 73.94 232 THR A C 1
ATOM 1885 O O . THR A 1 232 ? -68.553 -22.050 70.612 1.00 73.94 232 THR A O 1
ATOM 1888 N N . THR A 1 233 ? -66.580 -23.121 70.696 1.00 75.25 233 THR A N 1
ATOM 1889 C CA . THR A 1 233 ? -65.777 -21.927 70.988 1.00 75.25 233 THR A CA 1
ATOM 1890 C C . THR A 1 233 ? -65.655 -21.026 69.763 1.00 75.25 233 THR A C 1
ATOM 1892 O O . THR A 1 233 ? -65.817 -19.817 69.898 1.00 75.25 233 THR A O 1
ATOM 1895 N N . ALA A 1 234 ? -65.460 -21.579 68.561 1.00 76.88 234 ALA A N 1
ATOM 1896 C CA . ALA A 1 234 ? -65.459 -20.807 67.318 1.00 76.88 234 ALA A CA 1
ATOM 1897 C C . ALA A 1 234 ? -66.819 -20.143 67.067 1.00 76.88 234 ALA A C 1
ATOM 1899 O O . ALA A 1 234 ? -66.867 -18.967 66.715 1.00 76.88 234 ALA A O 1
ATOM 1900 N N . ARG A 1 235 ? -67.926 -20.853 67.323 1.00 78.56 235 ARG A N 1
ATOM 1901 C CA . ARG A 1 235 ? -69.282 -20.299 67.206 1.00 78.56 235 ARG A CA 1
ATOM 1902 C C . ARG A 1 235 ? -69.519 -19.177 68.225 1.00 78.56 235 ARG A C 1
ATOM 1904 O O . ARG A 1 235 ? -69.976 -18.108 67.837 1.00 78.56 235 ARG A O 1
ATOM 1911 N N . LYS A 1 236 ? -69.107 -19.356 69.488 1.00 81.75 236 LYS A N 1
ATOM 1912 C CA . LYS A 1 236 ? -69.164 -18.295 70.516 1.00 81.75 236 LYS A CA 1
ATOM 1913 C C . LYS A 1 236 ? -68.305 -17.080 70.167 1.00 81.75 236 LYS A C 1
ATOM 1915 O O . LYS A 1 236 ? -68.760 -15.955 70.333 1.00 81.75 236 LYS A O 1
ATOM 1920 N N . LEU A 1 237 ? -67.081 -17.284 69.684 1.00 80.75 237 LEU A N 1
ATOM 1921 C CA . LEU A 1 237 ? -66.210 -16.190 69.249 1.00 80.75 237 LEU A CA 1
ATOM 1922 C C . LEU A 1 237 ? -66.797 -15.470 68.031 1.00 80.75 237 LEU A C 1
ATOM 1924 O O . LEU A 1 237 ? -66.780 -14.246 67.995 1.00 80.75 237 LEU A O 1
ATOM 1928 N N . GLY A 1 238 ? -67.385 -16.207 67.086 1.00 80.75 238 GLY A N 1
ATOM 1929 C CA . GLY A 1 238 ? -68.123 -15.639 65.959 1.00 80.75 238 GLY A CA 1
ATOM 1930 C C . GLY A 1 238 ? -69.301 -14.773 66.409 1.00 80.75 238 GLY A C 1
ATOM 1931 O O . GLY A 1 238 ? -69.460 -13.661 65.914 1.00 80.75 238 GLY A O 1
ATOM 1932 N N . GLU A 1 239 ? -70.079 -15.225 67.395 1.00 80.38 239 GLU A N 1
ATOM 1933 C CA . GLU A 1 239 ? -71.163 -14.429 67.984 1.00 80.38 239 GLU A CA 1
ATOM 1934 C C . GLU A 1 239 ? -70.655 -13.175 68.709 1.00 80.38 239 GLU A C 1
ATOM 1936 O O . GLU A 1 239 ? -71.272 -12.119 68.594 1.00 80.38 239 GLU A O 1
ATOM 1941 N N . ILE A 1 240 ? -69.543 -13.267 69.446 1.00 83.38 240 ILE A N 1
ATOM 1942 C CA . ILE A 1 240 ? -68.940 -12.120 70.144 1.00 83.38 240 ILE A CA 1
ATOM 1943 C C . ILE A 1 240 ? -68.422 -11.092 69.135 1.00 83.38 240 ILE A C 1
ATOM 1945 O O . ILE A 1 240 ? -68.652 -9.899 69.307 1.00 83.38 240 ILE A O 1
ATOM 1949 N N . LEU A 1 241 ? -67.768 -11.549 68.065 1.00 76.12 241 LEU A N 1
ATOM 1950 C CA . LEU A 1 241 ? -67.265 -10.678 67.007 1.00 76.12 241 LEU A CA 1
ATOM 1951 C C . LEU A 1 241 ? -68.411 -10.009 66.240 1.00 76.12 241 LEU A C 1
ATOM 1953 O O . LEU A 1 241 ? -68.349 -8.810 66.004 1.00 76.12 241 LEU A O 1
ATOM 1957 N N . GLN A 1 242 ? -69.491 -10.730 65.922 1.00 75.12 242 GLN A N 1
ATOM 1958 C CA . GLN A 1 242 ? -70.663 -10.137 65.261 1.00 75.12 242 GLN A CA 1
ATOM 1959 C C . GLN A 1 242 ? -71.441 -9.153 66.145 1.00 75.12 242 GLN A C 1
ATOM 1961 O O . GLN A 1 242 ? -72.074 -8.240 65.623 1.00 75.12 242 GLN A O 1
ATOM 1966 N N . LYS A 1 243 ? -71.415 -9.333 67.472 1.00 74.19 243 LYS A N 1
ATOM 1967 C CA . LYS A 1 243 ? -72.044 -8.421 68.443 1.00 74.19 243 LYS A CA 1
ATOM 1968 C C . LYS A 1 243 ? -71.125 -7.280 68.882 1.00 74.19 243 LYS A C 1
ATOM 1970 O O . LYS A 1 243 ? -71.537 -6.472 69.709 1.00 74.19 243 LYS A O 1
ATOM 1975 N N . SER A 1 244 ? -69.892 -7.228 68.380 1.00 79.44 244 SER A N 1
ATOM 1976 C CA . SER A 1 244 ? -68.962 -6.151 68.697 1.00 79.44 244 SER A CA 1
ATOM 1977 C C . SER A 1 244 ? -69.461 -4.831 68.112 1.00 79.44 244 SER A C 1
ATOM 1979 O O . SER A 1 244 ? -69.917 -4.787 66.971 1.00 79.44 244 SER A O 1
ATOM 1981 N N . GLU A 1 245 ? -69.335 -3.763 68.895 1.00 75.19 245 GLU A N 1
ATOM 1982 C CA . GLU A 1 245 ? -69.725 -2.395 68.534 1.00 75.19 245 GLU A CA 1
ATOM 1983 C C . GLU A 1 245 ? -69.107 -1.961 67.194 1.00 75.19 245 GLU A C 1
ATOM 1985 O O . GLU A 1 245 ? -69.818 -1.481 66.319 1.00 75.19 245 GLU A O 1
ATOM 1990 N N . ALA A 1 246 ? -67.834 -2.301 66.956 1.00 73.75 246 ALA A N 1
ATOM 1991 C CA . ALA A 1 246 ? -67.145 -2.001 65.700 1.00 73.75 246 ALA A CA 1
ATOM 1992 C C . ALA A 1 246 ? -67.805 -2.657 64.470 1.00 73.75 246 ALA A C 1
ATOM 1994 O O . ALA A 1 246 ? -67.916 -2.041 63.416 1.00 73.75 246 ALA A O 1
ATOM 1995 N N . VAL A 1 247 ? -68.288 -3.898 64.601 1.00 77.12 247 VAL A N 1
ATOM 1996 C CA . VAL A 1 247 ? -68.943 -4.616 63.494 1.00 77.12 247 VAL A CA 1
ATOM 1997 C C . VAL A 1 247 ? -70.368 -4.106 63.268 1.00 77.12 247 VAL A C 1
ATOM 1999 O O . VAL A 1 247 ? -70.856 -4.129 62.137 1.00 77.12 247 VAL A O 1
ATOM 2002 N N . GLN A 1 248 ? -71.042 -3.627 64.316 1.00 78.31 248 GLN A N 1
ATOM 2003 C CA . GLN A 1 248 ? -72.351 -2.985 64.186 1.00 78.31 248 GLN A CA 1
ATOM 2004 C C . GLN A 1 248 ? -72.244 -1.629 63.489 1.00 78.31 248 GLN A C 1
ATOM 2006 O O . GLN A 1 248 ? -73.022 -1.364 62.573 1.00 78.31 248 GLN A O 1
ATOM 2011 N N . ASP A 1 249 ? -71.255 -0.817 63.858 1.00 81.00 249 ASP A N 1
ATOM 2012 C CA . ASP A 1 249 ? -70.988 0.470 63.216 1.00 81.00 249 ASP A CA 1
ATOM 2013 C C . ASP A 1 249 ? -70.650 0.291 61.730 1.00 81.00 249 ASP A C 1
ATOM 2015 O O . ASP A 1 249 ? -71.225 0.968 60.871 1.00 81.00 249 ASP A O 1
ATOM 2019 N N . ASP A 1 250 ? -69.812 -0.698 61.404 1.00 82.00 250 ASP A N 1
ATOM 2020 C CA . ASP A 1 250 ? -69.485 -1.053 60.021 1.00 82.00 250 ASP A CA 1
ATOM 2021 C C . ASP A 1 250 ? -70.721 -1.532 59.240 1.00 82.00 250 ASP A C 1
ATOM 2023 O O . ASP A 1 250 ? -70.908 -1.164 58.077 1.00 82.00 250 ASP A O 1
ATOM 2027 N N . GLN A 1 251 ? -71.615 -2.311 59.862 1.00 81.38 251 GLN A N 1
ATOM 2028 C CA . GLN A 1 251 ? -72.875 -2.724 59.234 1.00 81.38 251 GLN A CA 1
ATOM 2029 C C . GLN A 1 251 ? -73.819 -1.544 58.992 1.00 81.38 251 GLN A C 1
ATOM 2031 O O . GLN A 1 251 ? -74.439 -1.481 57.930 1.00 81.38 251 GLN A O 1
ATOM 2036 N N . VAL A 1 252 ? -73.920 -0.597 59.929 1.00 84.62 252 VAL A N 1
ATOM 2037 C CA . VAL A 1 252 ? -74.718 0.628 59.759 1.00 84.62 252 VAL A CA 1
ATOM 2038 C C . VAL A 1 252 ? -74.157 1.467 58.613 1.00 84.62 252 VAL A C 1
ATOM 2040 O O . VAL A 1 252 ? -74.922 1.922 57.757 1.00 84.62 252 VAL A O 1
ATOM 2043 N N . LEU A 1 253 ? -72.833 1.611 58.542 1.00 86.25 253 LEU A N 1
ATOM 2044 C CA . LEU A 1 253 ? -72.159 2.344 57.476 1.00 86.25 253 LEU A CA 1
ATOM 2045 C C . LEU A 1 253 ? -72.373 1.676 56.112 1.00 86.25 253 LEU A C 1
ATOM 2047 O O . LEU A 1 253 ? -72.724 2.358 55.147 1.00 86.25 253 LEU A O 1
ATOM 2051 N N . LEU A 1 254 ? -72.254 0.348 56.029 1.00 86.19 254 LEU A N 1
ATOM 2052 C CA . LEU A 1 254 ? -72.544 -0.416 54.812 1.00 86.19 254 LEU A CA 1
ATOM 2053 C C . LEU A 1 254 ? -74.012 -0.288 54.389 1.00 86.19 254 LEU A C 1
ATOM 2055 O O . LEU A 1 254 ? -74.295 -0.096 53.204 1.00 86.19 254 LEU A O 1
ATOM 2059 N N . LEU A 1 255 ? -74.955 -0.333 55.334 1.00 86.00 255 LEU A N 1
ATOM 2060 C CA . LEU A 1 255 ? -76.380 -0.159 55.048 1.00 86.00 255 LEU A CA 1
ATOM 2061 C C . LEU A 1 255 ? -76.673 1.253 54.517 1.00 86.00 255 LEU A C 1
ATOM 2063 O O . LEU A 1 255 ? -77.460 1.435 53.583 1.00 86.00 255 LEU A O 1
ATOM 2067 N N . GLN A 1 256 ? -76.019 2.262 55.093 1.00 85.44 256 GLN A N 1
ATOM 2068 C CA . GLN A 1 256 ? -76.146 3.653 54.676 1.00 85.44 256 GLN A CA 1
ATOM 2069 C C . GLN A 1 256 ? -75.518 3.886 53.296 1.00 85.44 256 GLN A C 1
ATOM 2071 O O . GLN A 1 256 ? -76.122 4.568 52.464 1.00 85.44 256 GLN A O 1
ATOM 2076 N N . ALA A 1 257 ? -74.371 3.26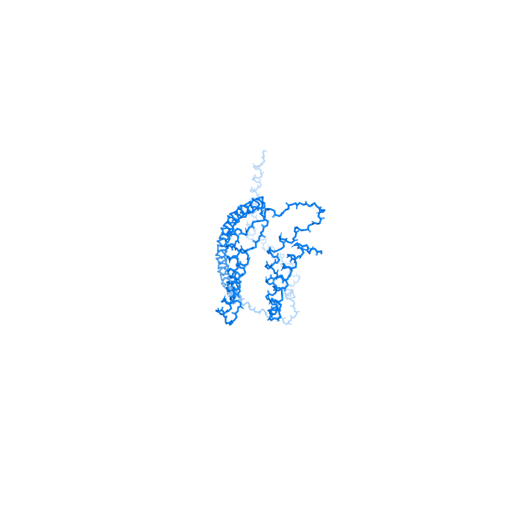4 53.015 1.00 84.19 257 ALA A N 1
ATOM 2077 C CA . ALA A 1 257 ? -73.732 3.278 51.703 1.00 84.19 257 ALA A CA 1
ATOM 2078 C C . ALA A 1 257 ? -74.611 2.608 50.636 1.00 84.19 257 ALA A C 1
ATOM 2080 O O . ALA A 1 257 ? -74.812 3.186 49.567 1.00 84.19 257 ALA A O 1
ATOM 2081 N N . HIS A 1 258 ? -75.218 1.455 50.941 1.00 83.06 258 HIS A N 1
ATOM 2082 C CA . HIS A 1 258 ? -76.177 0.793 50.052 1.00 83.06 258 HIS A CA 1
ATOM 2083 C C . HIS A 1 258 ? -77.401 1.667 49.770 1.00 83.06 258 HIS A C 1
ATOM 2085 O O . HIS A 1 258 ? -77.765 1.872 48.614 1.00 83.06 258 HIS A O 1
ATOM 2091 N N . LYS A 1 259 ? -77.996 2.268 50.808 1.00 86.12 259 LYS A N 1
ATOM 2092 C CA . LYS A 1 259 ? -79.129 3.189 50.648 1.00 86.12 259 LYS A CA 1
ATOM 2093 C C . LYS A 1 259 ? -78.762 4.407 49.796 1.00 86.12 259 LYS A C 1
ATOM 2095 O O . LYS A 1 259 ? -79.590 4.880 49.018 1.00 86.12 259 LYS A O 1
ATOM 2100 N N . HIS A 1 260 ? -77.545 4.924 49.944 1.00 83.06 260 HIS A N 1
ATOM 2101 C CA . HIS A 1 260 ? -77.049 6.032 49.135 1.00 83.06 260 HIS A CA 1
ATOM 2102 C C . HIS A 1 260 ? -76.829 5.616 47.672 1.00 83.06 260 HIS A C 1
ATOM 2104 O O . HIS A 1 260 ? -77.250 6.330 46.762 1.00 83.06 260 HIS A O 1
ATOM 2110 N N . ALA A 1 261 ? -76.246 4.439 47.434 1.00 82.00 261 ALA A N 1
ATOM 2111 C CA . ALA A 1 261 ? -76.079 3.875 46.098 1.00 82.00 261 ALA A CA 1
ATOM 2112 C C . ALA A 1 261 ? -77.436 3.685 45.396 1.00 82.00 261 ALA A C 1
ATOM 2114 O O . ALA A 1 261 ? -77.627 4.173 44.285 1.00 82.00 261 ALA A O 1
ATOM 2115 N N . ASP A 1 262 ? -78.425 3.096 46.070 1.00 81.25 262 ASP A N 1
ATOM 2116 C CA . ASP A 1 262 ? -79.768 2.897 45.514 1.00 81.25 262 ASP A CA 1
ATOM 2117 C C . ASP A 1 262 ? -80.475 4.219 45.175 1.00 81.25 262 ASP A C 1
ATOM 2119 O O . ASP A 1 262 ? -81.216 4.304 44.194 1.00 81.25 262 ASP A O 1
ATOM 2123 N N . GLN A 1 263 ? -80.247 5.279 45.957 1.00 80.44 263 GLN A N 1
ATOM 2124 C CA . GLN A 1 263 ? -80.769 6.614 45.649 1.00 80.44 263 GLN A CA 1
ATOM 2125 C C . GLN A 1 263 ? -80.105 7.232 44.415 1.00 80.44 263 GLN A C 1
ATOM 2127 O O . GLN A 1 263 ? -80.793 7.881 43.623 1.00 80.44 263 GLN A O 1
ATOM 2132 N N . LEU A 1 264 ? -78.800 7.020 44.225 1.00 75.44 264 LEU A N 1
ATOM 2133 C CA . LEU A 1 264 ? -78.090 7.442 43.016 1.00 75.44 264 LEU A CA 1
ATOM 2134 C C . LEU A 1 264 ? -78.609 6.691 41.783 1.00 75.44 264 LEU A C 1
ATOM 2136 O O . LEU A 1 264 ? -78.885 7.322 40.761 1.00 75.44 264 LEU A O 1
ATOM 2140 N N . PHE A 1 265 ? -78.842 5.380 41.898 1.00 71.12 265 PHE A N 1
ATOM 2141 C CA . PHE A 1 265 ? -79.382 4.559 40.810 1.00 71.12 265 PHE A CA 1
ATOM 2142 C C . PHE A 1 265 ? -80.870 4.822 40.519 1.00 71.12 265 PHE A C 1
ATOM 2144 O O . PHE A 1 265 ? -81.311 4.661 39.384 1.00 71.12 265 PHE A O 1
ATOM 2151 N N . ARG A 1 266 ? -81.663 5.290 41.497 1.00 66.69 266 ARG A N 1
ATOM 2152 C CA . ARG A 1 266 ? -83.048 5.746 41.255 1.00 66.69 266 ARG A CA 1
ATOM 2153 C C . ARG A 1 266 ? -83.130 7.128 40.607 1.00 66.69 266 ARG A C 1
ATOM 2155 O O . ARG A 1 266 ? -84.060 7.362 39.845 1.00 66.69 266 ARG A O 1
ATOM 2162 N N . LYS A 1 267 ? -82.184 8.034 40.887 1.00 59.53 267 LYS A N 1
ATOM 2163 C CA . LYS A 1 267 ? -82.119 9.375 40.264 1.00 59.53 267 LYS A CA 1
ATOM 2164 C C . LYS A 1 267 ? -81.576 9.364 38.830 1.00 59.53 267 LYS A C 1
ATOM 2166 O O . LYS A 1 267 ? -81.671 10.374 38.147 1.00 59.53 267 LYS A O 1
ATOM 2171 N N . THR A 1 268 ? -81.016 8.242 38.385 1.00 57.00 268 THR A N 1
ATOM 2172 C CA . THR A 1 268 ? -80.417 8.054 37.053 1.00 57.00 268 THR A CA 1
ATOM 2173 C C . THR A 1 268 ? -81.219 7.093 36.170 1.00 57.00 268 THR A C 1
ATOM 2175 O O . THR A 1 268 ? -80.674 6.474 35.258 1.00 57.00 268 THR A O 1
ATOM 2178 N N . LYS A 1 269 ? -82.534 6.990 36.402 1.00 46.75 269 LYS A N 1
ATOM 2179 C CA . LYS A 1 269 ? -83.470 6.442 35.414 1.00 46.75 269 LYS A CA 1
ATOM 2180 C C . LYS A 1 269 ? -84.053 7.617 34.601 1.00 46.75 269 LYS A C 1
ATOM 2182 O O . LYS A 1 269 ? -84.590 8.518 35.243 1.00 46.75 269 LYS A O 1
ATOM 2187 N N . PRO A 1 270 ? -83.883 7.651 33.264 1.00 55.19 270 PRO A N 1
ATOM 2188 C CA . PRO A 1 270 ? -84.412 8.712 32.401 1.00 55.19 270 PRO A CA 1
ATOM 2189 C C . PRO A 1 270 ? -85.943 8.763 32.397 1.00 55.19 270 PRO A C 1
ATOM 2191 O O . PRO A 1 270 ? -86.571 7.703 32.634 1.00 55.19 270 PRO A O 1
#

Foldseek 3Di:
DDDDPVVVVVVVVVVVVVVVVVVVVVVCVVDVVVVVVVVVVCCVVCVVVPVPDDDDDDDPDPQPPQWAFDDPVVLVVLLVVLVVVLVVVLVVDPDDSPVSSVVSVVVSVVVSVVSRVDTHGPDPPVVVVVVVVVVVVVVVVVVVVVVVVVVVVVVVVVVVVVVVVVVVVVVVVVVVVVVVVVVVVVVVVVVVVVVVVVVVVPPCDPPDPPPPDPDPPVNVVCVVPVPVCPVVVVVVVVVVVCPDPVNVVVVVVVVVVVVVVVVVVVVPDD

pLDDT: mean 70.98, std 19.68, range [29.86, 98.12]

Radius of gyration: 59.73 Å; chains: 1; bounding box: 129×46×136 Å

Organism: NCBI:txid80966

Sequence (270 aa):
MPRNPQQHRREKVRTALVAFQCSNLKWMICSKRYCLLFHSIFLLLFLPLIAEVSPSVPKKVKAQDNWKLIPRPSITALESIMDLAILATLPLRRTEKKESQEHLNIMKNRFLAECAQLRVPAQKQKNLEHSSQRHQEETKKSVVGKETLNTLEEDLWAVIGALEKTEEQTASLQHSCNMLREQVEEEEEKSKQILQRIEQAVLNLPRLPQQKDGKSLEARLRKIIRDSDSETTARKLGEILQKSEAVQDDQVLLLQAHKHADQLFRKTKP